Protein AF-A0A2T5UBY2-F1 (afdb_monomer_lite)

Structure (mmCIF, N/CA/C/O backbone):
data_AF-A0A2T5UBY2-F1
#
_entry.id   AF-A0A2T5UBY2-F1
#
loop_
_atom_site.group_PDB
_atom_site.id
_atom_site.type_symbol
_atom_site.label_atom_id
_atom_site.label_alt_id
_atom_site.label_comp_id
_atom_site.label_asym_id
_atom_site.label_entity_id
_atom_site.label_seq_id
_atom_site.pdbx_PDB_ins_code
_atom_site.Cartn_x
_atom_site.Cartn_y
_atom_site.Cartn_z
_atom_site.occupancy
_atom_site.B_iso_or_equiv
_atom_site.auth_seq_id
_atom_site.auth_comp_id
_atom_site.auth_asym_id
_atom_site.auth_atom_id
_atom_site.pdbx_PDB_model_num
ATOM 1 N N . MET A 1 1 ? 33.214 12.619 -9.387 1.00 49.16 1 MET A N 1
ATOM 2 C CA . MET A 1 1 ? 33.000 12.587 -7.925 1.00 49.16 1 MET A CA 1
ATOM 3 C C . MET A 1 1 ? 32.087 11.414 -7.634 1.00 49.16 1 MET A C 1
ATOM 5 O O . MET A 1 1 ? 30.975 11.416 -8.143 1.00 49.16 1 MET A O 1
ATOM 9 N N . THR A 1 2 ? 32.568 10.407 -6.908 1.00 64.50 2 THR A N 1
ATOM 10 C CA . THR A 1 2 ? 31.762 9.243 -6.508 1.00 64.50 2 THR A CA 1
ATOM 11 C C . THR A 1 2 ? 30.698 9.701 -5.516 1.00 64.50 2 THR A C 1
ATOM 13 O O . THR A 1 2 ? 31.026 10.371 -4.533 1.00 64.50 2 THR A O 1
ATOM 16 N N . LYS A 1 3 ? 29.425 9.408 -5.780 1.00 74.19 3 LYS A N 1
ATOM 17 C CA . LYS A 1 3 ? 28.337 9.768 -4.868 1.00 74.19 3 LYS A CA 1
ATOM 18 C C . LYS A 1 3 ? 28.381 8.846 -3.655 1.00 74.19 3 LYS A C 1
ATOM 20 O O . LYS A 1 3 ? 28.427 7.636 -3.804 1.00 74.19 3 LYS A O 1
ATOM 25 N N . GLN A 1 4 ? 28.361 9.392 -2.446 1.00 75.25 4 GLN A N 1
ATOM 26 C CA . GLN A 1 4 ? 28.324 8.568 -1.239 1.00 75.25 4 GLN A CA 1
ATOM 27 C C . GLN A 1 4 ? 26.901 8.503 -0.692 1.00 75.25 4 GLN A C 1
ATOM 29 O O . GLN A 1 4 ? 26.280 9.531 -0.426 1.00 75.25 4 GLN A O 1
ATOM 34 N N . TYR A 1 5 ? 26.398 7.283 -0.513 1.00 78.38 5 TYR A N 1
ATOM 35 C CA . TYR A 1 5 ? 25.124 7.009 0.146 1.00 78.38 5 TYR A CA 1
ATOM 36 C C . TYR A 1 5 ? 25.391 6.339 1.494 1.00 78.38 5 TYR A C 1
ATOM 38 O O . TYR A 1 5 ? 26.144 5.371 1.579 1.00 78.38 5 TYR A O 1
ATOM 46 N N . HIS A 1 6 ? 24.777 6.855 2.560 1.00 72.38 6 HIS A N 1
ATOM 47 C CA . HIS A 1 6 ? 24.928 6.296 3.909 1.00 72.38 6 HIS A CA 1
ATOM 48 C C . HIS A 1 6 ? 24.050 5.058 4.143 1.00 72.38 6 HIS A C 1
ATOM 50 O O . HIS A 1 6 ? 24.344 4.261 5.029 1.00 72.38 6 HIS A O 1
ATOM 56 N N . THR A 1 7 ? 22.993 4.883 3.347 1.00 80.19 7 THR A N 1
ATOM 57 C CA . THR A 1 7 ? 22.030 3.781 3.457 1.00 80.19 7 THR A CA 1
ATOM 58 C C . THR A 1 7 ? 21.552 3.336 2.075 1.00 80.19 7 THR A C 1
ATOM 60 O O . THR A 1 7 ? 21.561 4.130 1.129 1.00 80.19 7 THR A O 1
ATOM 63 N N . LEU A 1 8 ? 21.065 2.093 1.977 1.00 74.19 8 LEU A N 1
ATOM 64 C CA . LEU A 1 8 ? 20.436 1.562 0.761 1.00 74.19 8 LEU A CA 1
ATOM 65 C C . LEU A 1 8 ? 19.239 2.420 0.325 1.00 74.19 8 LEU A C 1
ATOM 67 O O . LEU A 1 8 ? 19.100 2.761 -0.845 1.00 74.19 8 LEU A O 1
ATOM 71 N N . GLU A 1 9 ? 18.425 2.858 1.285 1.00 75.94 9 GLU A N 1
ATOM 72 C CA . GLU A 1 9 ? 17.281 3.741 1.033 1.00 75.94 9 GLU A CA 1
ATOM 73 C C . GLU A 1 9 ? 17.700 5.111 0.477 1.00 75.94 9 GLU A C 1
ATOM 75 O O . GLU A 1 9 ? 16.998 5.704 -0.344 1.00 75.94 9 GLU A O 1
ATOM 80 N N . GLY A 1 10 ? 18.880 5.613 0.858 1.00 74.50 10 GLY A N 1
ATOM 81 C CA . GLY A 1 10 ? 19.459 6.818 0.264 1.00 74.50 10 GLY A CA 1
ATOM 82 C C . GLY A 1 10 ? 19.766 6.652 -1.228 1.00 74.50 10 GLY A C 1
ATOM 83 O O . GLY A 1 10 ? 19.465 7.550 -2.018 1.00 74.50 10 GLY A O 1
ATOM 84 N N . LEU A 1 11 ? 20.300 5.489 -1.614 1.00 85.81 11 LEU A N 1
ATOM 85 C CA . LEU A 1 11 ? 20.591 5.139 -3.006 1.00 85.81 11 LEU A CA 1
ATOM 86 C C . LEU A 1 11 ? 19.296 4.989 -3.819 1.00 85.81 11 LEU A C 1
ATOM 88 O O . LEU A 1 11 ? 19.163 5.612 -4.875 1.00 85.81 11 LEU A O 1
ATOM 92 N N . LYS A 1 12 ? 18.298 4.263 -3.295 1.00 82.00 12 LYS A N 1
ATOM 93 C CA . LYS A 1 12 ? 16.986 4.102 -3.953 1.00 82.00 12 LYS A CA 1
ATOM 94 C C . LYS A 1 12 ? 16.293 5.447 -4.194 1.00 82.00 12 LYS A C 1
ATOM 96 O O . LYS A 1 12 ? 15.821 5.722 -5.298 1.00 82.00 12 LYS A O 1
ATOM 101 N N . ARG A 1 13 ? 16.301 6.350 -3.204 1.00 74.81 13 ARG A N 1
ATOM 102 C CA . ARG A 1 13 ? 15.741 7.710 -3.354 1.00 74.81 13 ARG A CA 1
ATOM 103 C C . ARG A 1 13 ? 16.452 8.523 -4.437 1.00 74.81 13 ARG A C 1
ATOM 105 O O . ARG A 1 13 ? 15.803 9.286 -5.155 1.00 74.81 13 ARG A O 1
ATOM 112 N N . ALA A 1 14 ? 17.771 8.383 -4.572 1.00 76.50 14 ALA A N 1
ATOM 113 C CA . ALA A 1 14 ? 18.513 9.040 -5.646 1.00 76.50 14 ALA A CA 1
ATOM 114 C C . ALA A 1 14 ? 18.127 8.485 -7.025 1.00 76.50 14 ALA A C 1
ATOM 116 O O . ALA A 1 14 ? 17.942 9.264 -7.963 1.00 76.50 14 ALA A O 1
ATOM 117 N N . ALA A 1 15 ? 17.897 7.174 -7.124 1.00 81.25 15 ALA A N 1
ATOM 118 C CA . ALA A 1 15 ? 17.450 6.538 -8.358 1.00 81.25 15 ALA A CA 1
ATOM 119 C C . ALA A 1 15 ? 16.064 7.043 -8.780 1.00 81.25 15 ALA A C 1
ATOM 121 O O . ALA A 1 15 ? 15.868 7.395 -9.941 1.00 81.25 15 ALA A O 1
ATOM 122 N N . VAL A 1 16 ? 15.125 7.212 -7.842 1.00 75.00 16 VAL A N 1
ATOM 123 C CA . VAL A 1 16 ? 13.811 7.824 -8.128 1.00 75.00 16 VAL A CA 1
ATOM 124 C C . VAL A 1 16 ? 13.955 9.249 -8.681 1.00 75.00 16 VAL A C 1
ATOM 126 O O . VAL A 1 16 ? 13.279 9.611 -9.647 1.00 75.00 16 VAL A O 1
ATOM 129 N N . LYS A 1 17 ? 14.858 10.064 -8.117 1.00 80.62 17 LYS A N 1
ATOM 130 C CA . LYS A 1 17 ? 15.131 11.421 -8.630 1.00 80.62 17 LYS A CA 1
ATOM 131 C C . LYS A 1 17 ? 15.732 11.386 -10.037 1.00 80.62 17 LYS A C 1
ATOM 133 O O . LYS A 1 17 ? 15.307 12.157 -10.896 1.00 80.62 17 LYS A O 1
ATOM 138 N N . ARG A 1 18 ? 16.684 10.483 -10.289 1.00 82.50 18 ARG A N 1
ATOM 139 C CA . ARG A 1 18 ? 17.305 10.303 -11.611 1.00 82.50 18 ARG A CA 1
ATOM 140 C C . ARG A 1 18 ? 16.292 9.849 -12.655 1.00 82.50 18 ARG A C 1
ATOM 142 O O . ARG A 1 18 ? 16.292 10.406 -13.748 1.00 82.50 18 ARG A O 1
ATOM 149 N N . ARG A 1 19 ? 15.409 8.914 -12.295 1.00 86.69 19 ARG A N 1
ATOM 150 C CA . ARG A 1 19 ? 14.298 8.440 -13.131 1.00 86.69 19 ARG A CA 1
ATOM 151 C C . ARG A 1 19 ? 13.468 9.614 -13.646 1.00 86.69 19 ARG A C 1
ATOM 153 O O . ARG A 1 19 ? 13.345 9.804 -14.849 1.00 86.69 19 ARG A O 1
ATOM 160 N N . LYS A 1 20 ? 13.001 10.468 -12.726 1.00 74.12 20 LYS A N 1
ATOM 161 C CA . LYS A 1 20 ? 12.197 11.661 -13.044 1.00 74.12 20 LYS A CA 1
ATOM 162 C C . LYS A 1 20 ? 12.943 12.680 -13.911 1.00 74.12 20 LYS A C 1
ATOM 164 O O . LYS A 1 20 ? 12.321 13.339 -14.730 1.00 74.12 20 LYS A O 1
ATOM 169 N N . ALA A 1 21 ? 14.256 12.820 -13.728 1.00 76.12 21 ALA A N 1
ATOM 170 C CA . ALA A 1 21 ? 15.058 13.795 -14.465 1.00 76.12 21 ALA A CA 1
ATOM 171 C C . ALA A 1 21 ? 15.465 13.327 -15.873 1.00 76.12 21 ALA A C 1
ATOM 173 O O . ALA A 1 21 ? 15.634 14.159 -16.759 1.00 76.12 21 ALA A O 1
ATOM 174 N N . LYS A 1 22 ? 15.676 12.020 -16.069 1.00 78.56 22 LYS A N 1
ATOM 175 C CA . LYS A 1 22 ? 16.223 11.457 -17.316 1.00 78.56 22 LYS A CA 1
ATOM 176 C C . LYS A 1 22 ? 15.223 10.640 -18.133 1.00 78.56 22 LYS A C 1
ATOM 178 O O . LYS A 1 22 ? 15.562 10.270 -19.250 1.00 78.56 22 LYS A O 1
ATOM 183 N N . GLY A 1 23 ? 14.041 10.340 -17.592 1.00 80.94 23 GLY A N 1
ATOM 184 C CA . GLY A 1 23 ? 13.042 9.510 -18.270 1.00 80.94 23 GLY A CA 1
ATOM 185 C C . GLY A 1 23 ? 13.520 8.081 -18.544 1.00 80.94 23 GLY A C 1
ATOM 186 O O . GLY A 1 23 ? 13.116 7.487 -19.531 1.00 80.94 23 GLY A O 1
ATOM 187 N N . CYS A 1 24 ? 14.429 7.548 -17.721 1.00 75.81 24 CYS A N 1
ATOM 188 C CA . CYS A 1 24 ? 14.878 6.157 -17.816 1.00 75.81 24 CYS A CA 1
ATOM 189 C C . CYS A 1 24 ? 14.060 5.257 -16.881 1.00 75.81 24 CYS A C 1
ATOM 191 O O . CYS A 1 24 ? 13.369 5.764 -16.000 1.00 75.81 24 CYS A O 1
ATOM 193 N N . THR A 1 25 ? 14.177 3.934 -17.016 1.00 77.06 25 THR A N 1
ATOM 194 C CA . THR A 1 25 ? 13.507 2.980 -16.114 1.00 77.06 25 THR A CA 1
ATOM 195 C C . THR A 1 25 ? 14.054 3.075 -14.685 1.00 77.06 25 THR A C 1
ATOM 197 O O . THR A 1 25 ? 15.159 3.585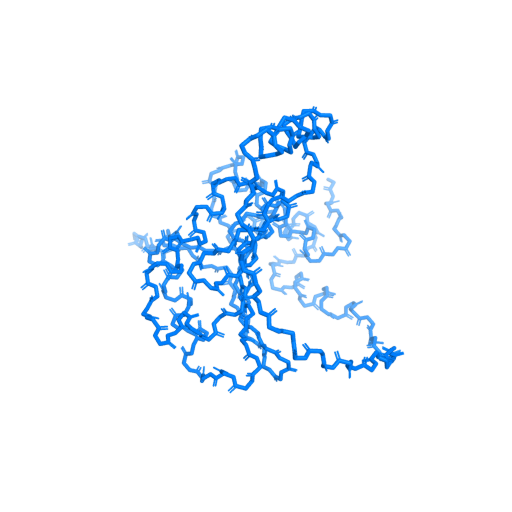 -14.450 1.00 77.06 25 THR A O 1
ATOM 200 N N . HIS A 1 26 ? 13.281 2.610 -13.696 1.00 75.50 26 HIS A N 1
ATOM 201 C CA . HIS A 1 26 ? 13.724 2.631 -12.298 1.00 75.50 26 HIS A CA 1
ATOM 202 C C . HIS A 1 26 ? 14.947 1.733 -12.078 1.00 75.50 26 HIS A C 1
ATOM 204 O O . HIS A 1 26 ? 15.910 2.176 -11.454 1.00 75.50 26 HIS A O 1
ATOM 210 N N . HIS A 1 27 ? 14.948 0.532 -12.663 1.00 77.75 27 HIS A N 1
ATOM 211 C CA . HIS A 1 27 ? 16.089 -0.380 -12.618 1.00 77.75 27 HIS A CA 1
ATOM 212 C C . HIS A 1 27 ? 17.348 0.251 -13.232 1.00 77.75 27 HIS A C 1
ATOM 214 O O . HIS A 1 27 ? 18.390 0.300 -12.582 1.00 77.75 27 HIS A O 1
ATOM 220 N N . ALA A 1 28 ? 17.241 0.862 -14.419 1.00 77.81 28 ALA A N 1
ATOM 221 C CA . ALA A 1 28 ? 18.365 1.581 -15.019 1.00 77.81 28 ALA A CA 1
ATOM 222 C C . ALA A 1 28 ? 18.847 2.739 -14.129 1.00 77.81 28 ALA A C 1
ATOM 224 O O . ALA A 1 28 ? 20.045 3.002 -14.030 1.00 77.81 28 ALA A O 1
ATOM 225 N N . ALA A 1 29 ? 17.934 3.431 -13.444 1.00 82.00 29 ALA A N 1
ATOM 226 C CA . ALA A 1 29 ? 18.306 4.477 -12.502 1.00 82.00 29 ALA A CA 1
ATOM 227 C C . ALA A 1 29 ? 19.023 3.925 -11.255 1.00 82.00 29 ALA A C 1
ATOM 229 O O . ALA A 1 29 ? 19.966 4.566 -10.792 1.00 82.00 29 ALA A O 1
ATOM 230 N N . LEU A 1 30 ? 18.615 2.762 -10.733 1.00 83.31 30 LEU A N 1
ATOM 231 C CA . LEU A 1 30 ? 19.275 2.073 -9.616 1.00 83.31 30 LEU A CA 1
ATOM 232 C C . LEU A 1 30 ? 20.684 1.625 -9.999 1.00 83.31 30 LEU A C 1
ATOM 234 O O . LEU A 1 30 ? 21.628 1.942 -9.280 1.00 83.31 30 LEU A O 1
ATOM 238 N N . GLU A 1 31 ? 20.834 0.983 -11.157 1.00 87.62 31 GLU A N 1
ATOM 239 C CA . GLU A 1 31 ? 22.128 0.574 -11.714 1.00 87.62 31 GLU A CA 1
ATOM 240 C C . GLU A 1 31 ? 23.072 1.768 -11.881 1.00 87.62 31 GLU A C 1
ATOM 242 O O . GLU A 1 31 ? 24.231 1.744 -11.466 1.00 87.62 31 GLU A O 1
ATOM 247 N N . LEU A 1 32 ? 22.561 2.869 -12.433 1.00 85.88 32 LEU A N 1
ATOM 248 C CA . LEU A 1 32 ? 23.347 4.082 -12.620 1.00 85.88 32 LEU A CA 1
ATOM 249 C C . LEU A 1 32 ? 23.737 4.749 -11.294 1.00 85.88 32 LEU A C 1
ATOM 251 O O . LEU A 1 32 ? 24.840 5.278 -11.192 1.00 85.88 32 LEU A O 1
ATOM 255 N N . GLU A 1 33 ? 22.861 4.763 -10.286 1.00 86.25 33 GLU A N 1
ATOM 256 C CA . GLU A 1 33 ? 23.212 5.310 -8.967 1.00 86.25 33 GLU A CA 1
ATOM 257 C C . GLU A 1 33 ? 24.149 4.389 -8.177 1.00 86.25 33 GLU A C 1
ATOM 259 O O . GLU A 1 33 ? 25.007 4.895 -7.454 1.00 86.25 33 GLU A O 1
ATOM 264 N N . ALA A 1 34 ? 24.037 3.069 -8.335 1.00 84.62 34 ALA A N 1
ATOM 265 C CA . ALA A 1 34 ? 24.960 2.101 -7.750 1.00 84.62 34 ALA A CA 1
ATOM 266 C C . ALA A 1 34 ? 26.369 2.251 -8.338 1.00 84.62 34 ALA A C 1
ATOM 268 O O . ALA A 1 34 ? 27.335 2.387 -7.583 1.00 84.62 34 ALA A O 1
ATOM 269 N N . ARG A 1 35 ? 26.478 2.369 -9.666 1.00 86.56 35 ARG A N 1
ATOM 270 C CA . ARG A 1 35 ? 27.749 2.650 -10.356 1.00 86.56 35 ARG A CA 1
ATOM 271 C C . ARG A 1 35 ? 28.337 3.999 -9.970 1.00 86.56 35 ARG A C 1
ATOM 273 O O . ARG A 1 35 ? 29.526 4.090 -9.670 1.00 86.56 35 ARG A O 1
ATOM 280 N N . ASP A 1 36 ? 27.508 5.039 -9.894 1.00 85.38 36 ASP A N 1
ATOM 281 C CA . ASP A 1 36 ? 27.956 6.362 -9.444 1.00 85.38 36 ASP A CA 1
ATOM 282 C C . ASP A 1 36 ? 28.407 6.361 -7.975 1.00 85.38 36 ASP A C 1
ATOM 284 O O . ASP A 1 36 ? 29.199 7.222 -7.579 1.00 85.38 36 ASP A O 1
ATOM 288 N N . ALA A 1 37 ? 27.932 5.399 -7.177 1.00 81.19 37 ALA A N 1
ATOM 289 C CA . ALA A 1 37 ? 28.364 5.161 -5.805 1.00 81.19 37 ALA A CA 1
ATOM 290 C C . ALA A 1 37 ? 29.568 4.221 -5.662 1.00 81.19 37 ALA A C 1
ATOM 292 O O . ALA A 1 37 ? 30.047 4.009 -4.547 1.00 81.19 37 ALA A O 1
ATOM 293 N N . GLY A 1 38 ? 30.102 3.727 -6.780 1.00 84.06 38 GLY A N 1
ATOM 294 C CA . GLY A 1 38 ? 31.289 2.878 -6.818 1.00 84.06 38 GLY A CA 1
ATOM 295 C C . GLY A 1 38 ? 31.014 1.387 -6.621 1.00 84.06 38 GLY A C 1
ATOM 296 O O . GLY A 1 38 ? 31.962 0.645 -6.379 1.00 84.06 38 GLY A O 1
ATOM 297 N N . PHE A 1 39 ? 29.757 0.951 -6.718 1.00 85.56 39 PHE A N 1
ATOM 298 C CA . PHE A 1 39 ? 29.394 -0.467 -6.772 1.00 85.56 39 PHE A CA 1
ATOM 299 C C . PHE A 1 39 ? 29.385 -0.9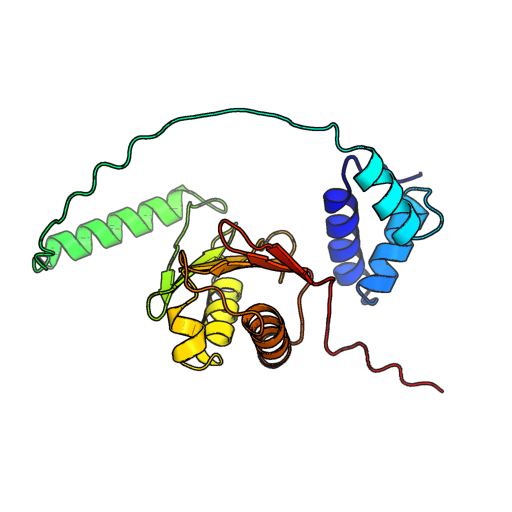65 -8.220 1.00 85.56 39 PHE A C 1
ATOM 301 O O . PHE A 1 39 ? 29.239 -0.173 -9.155 1.00 85.56 39 PHE A O 1
ATOM 308 N N . ASN A 1 40 ? 29.533 -2.276 -8.413 1.00 76.94 40 ASN A N 1
ATOM 309 C CA . ASN A 1 40 ? 29.513 -2.861 -9.758 1.00 76.94 40 ASN A CA 1
ATOM 310 C C . ASN A 1 40 ? 28.106 -2.809 -10.383 1.00 76.94 40 ASN A C 1
ATOM 312 O O . ASN A 1 40 ? 27.947 -2.445 -11.551 1.00 76.94 40 ASN A O 1
ATOM 316 N N . ASP A 1 41 ? 27.099 -3.122 -9.570 1.00 82.62 41 ASP A N 1
ATOM 317 C CA . ASP A 1 41 ? 25.678 -3.120 -9.903 1.00 82.62 41 ASP A CA 1
ATOM 318 C C . ASP A 1 41 ? 24.837 -2.848 -8.639 1.00 82.62 41 ASP A C 1
ATOM 320 O O . ASP A 1 41 ? 25.365 -2.682 -7.526 1.00 82.62 41 ASP A O 1
ATOM 324 N N . TYR A 1 42 ? 23.515 -2.752 -8.795 1.00 82.31 42 TYR A N 1
ATOM 325 C CA . TYR A 1 42 ? 22.623 -2.518 -7.657 1.00 82.31 42 TYR A CA 1
ATOM 326 C C . TYR A 1 42 ? 22.590 -3.700 -6.671 1.00 82.31 42 TYR A C 1
ATOM 328 O O . TYR A 1 42 ? 22.433 -3.495 -5.463 1.00 82.31 42 TYR A O 1
ATOM 336 N N . HIS A 1 43 ? 22.776 -4.928 -7.155 1.00 80.56 43 HIS A N 1
ATOM 337 C CA . HIS A 1 43 ? 22.785 -6.125 -6.318 1.00 80.56 43 HIS A CA 1
ATOM 338 C C . HIS A 1 43 ? 23.987 -6.124 -5.351 1.00 80.56 43 HIS A C 1
ATOM 340 O O . HIS A 1 43 ? 23.821 -6.362 -4.153 1.00 80.56 43 HIS A O 1
ATOM 346 N N . ASP A 1 44 ? 25.176 -5.756 -5.826 1.00 77.19 44 ASP A N 1
ATOM 347 C CA . ASP A 1 44 ? 26.393 -5.556 -5.031 1.00 77.19 44 ASP A CA 1
ATOM 348 C C . ASP A 1 44 ? 26.191 -4.463 -3.967 1.00 77.19 44 ASP A C 1
ATOM 350 O O . ASP A 1 44 ? 26.503 -4.657 -2.786 1.00 77.19 44 ASP A O 1
ATOM 354 N N . ALA A 1 45 ? 25.553 -3.348 -4.345 1.00 81.44 45 ALA A N 1
ATOM 355 C CA . ALA A 1 45 ? 25.190 -2.290 -3.405 1.00 81.44 45 ALA A CA 1
ATOM 356 C C . ALA A 1 45 ? 24.246 -2.799 -2.299 1.00 81.44 45 ALA A C 1
ATOM 358 O O . ALA A 1 45 ? 24.487 -2.548 -1.113 1.00 81.44 45 ALA A O 1
ATOM 359 N N . ARG A 1 46 ? 23.199 -3.553 -2.659 1.00 84.56 46 ARG A N 1
ATOM 360 C CA . ARG A 1 46 ? 22.246 -4.153 -1.709 1.00 84.56 46 ARG A CA 1
ATOM 361 C C . ARG A 1 46 ? 22.956 -5.062 -0.703 1.00 84.56 46 ARG A C 1
ATOM 363 O O . ARG A 1 46 ? 22.836 -4.833 0.502 1.00 84.56 46 ARG A O 1
ATOM 370 N N . HIS A 1 47 ? 23.778 -5.999 -1.179 1.00 79.00 47 HIS A N 1
ATOM 371 C CA . HIS A 1 47 ? 24.563 -6.897 -0.318 1.00 79.00 47 HIS A CA 1
ATOM 372 C C . HIS A 1 47 ? 25.545 -6.152 0.592 1.00 79.00 47 HIS A C 1
ATOM 374 O O . HIS A 1 47 ? 25.815 -6.593 1.713 1.00 79.00 47 HIS A O 1
ATOM 380 N N . ALA A 1 48 ? 26.121 -5.040 0.135 1.00 78.25 48 ALA A N 1
ATOM 381 C CA . ALA A 1 48 ? 27.035 -4.231 0.939 1.00 78.25 48 ALA A CA 1
ATOM 382 C C . ALA A 1 48 ? 26.320 -3.480 2.078 1.00 78.25 48 ALA A C 1
ATOM 384 O O . ALA A 1 48 ? 26.870 -3.359 3.177 1.00 78.25 48 ALA A O 1
ATOM 385 N N . PHE A 1 49 ? 25.099 -2.990 1.844 1.00 80.38 49 PHE A N 1
ATOM 386 C CA . PHE A 1 49 ? 24.306 -2.305 2.869 1.00 80.38 49 PHE A CA 1
ATOM 387 C C . PHE A 1 49 ? 23.619 -3.269 3.842 1.00 80.38 49 PHE A C 1
ATOM 389 O O . PHE A 1 49 ? 23.528 -2.953 5.029 1.00 80.38 49 PHE A O 1
ATOM 396 N N . GLU A 1 50 ? 23.189 -4.446 3.385 1.00 74.12 50 GLU A N 1
ATOM 397 C CA . GLU A 1 50 ? 22.618 -5.486 4.253 1.00 74.12 50 GLU A CA 1
ATOM 398 C C . GLU A 1 50 ? 23.663 -6.030 5.240 1.00 74.12 50 GLU A C 1
ATOM 400 O O . GLU A 1 50 ? 23.377 -6.137 6.431 1.00 74.12 50 GLU A O 1
ATOM 405 N N . ARG A 1 51 ? 24.915 -6.227 4.797 1.00 69.81 51 ARG A N 1
ATOM 406 C CA . ARG A 1 51 ? 26.048 -6.610 5.668 1.00 69.81 51 ARG A CA 1
ATOM 407 C C . ARG A 1 51 ? 26.455 -5.541 6.692 1.00 69.81 51 ARG A C 1
ATOM 409 O O . ARG A 1 51 ? 27.203 -5.843 7.615 1.00 69.81 51 ARG A O 1
ATOM 416 N N . ARG A 1 52 ? 26.005 -4.290 6.530 1.00 63.06 52 ARG A N 1
ATOM 417 C CA . ARG A 1 52 ? 26.308 -3.164 7.434 1.00 63.06 52 ARG A CA 1
ATOM 418 C C . ARG A 1 52 ? 25.276 -2.955 8.542 1.00 63.06 52 ARG A C 1
ATOM 420 O O . ARG A 1 52 ? 25.504 -2.081 9.377 1.00 63.06 52 ARG A O 1
ATOM 427 N N . LYS A 1 53 ? 24.168 -3.703 8.578 1.00 49.28 53 LYS A N 1
ATOM 428 C CA . LYS A 1 53 ? 23.252 -3.670 9.728 1.00 49.28 53 LYS A CA 1
ATOM 429 C C . LYS A 1 53 ? 23.934 -4.355 10.924 1.00 49.28 53 LYS A C 1
ATOM 431 O O . LYS A 1 53 ? 24.222 -5.543 10.820 1.00 49.28 53 LYS A O 1
ATOM 436 N N . PRO A 1 54 ? 24.214 -3.662 12.043 1.00 43.28 54 PRO A N 1
ATOM 437 C CA . PRO A 1 54 ? 24.563 -4.356 13.274 1.00 43.28 54 PRO A CA 1
ATOM 438 C C . PRO A 1 54 ? 23.312 -5.051 13.825 1.00 43.28 54 PRO A C 1
ATOM 440 O O . PRO A 1 54 ? 22.220 -4.477 13.782 1.00 43.28 54 PRO A O 1
ATOM 443 N N . ASP A 1 55 ? 23.483 -6.267 14.346 1.00 44.25 55 ASP A N 1
ATOM 444 C CA . ASP A 1 55 ? 22.463 -7.001 15.099 1.00 44.25 55 ASP A CA 1
ATOM 445 C C . ASP A 1 55 ? 21.901 -6.110 16.215 1.00 44.25 55 ASP A C 1
ATOM 447 O O . ASP A 1 55 ? 22.558 -5.858 17.227 1.00 44.25 55 ASP A O 1
ATOM 451 N N . SER A 1 56 ? 20.680 -5.603 16.039 1.00 38.88 56 SER A N 1
ATOM 452 C CA . SER A 1 56 ? 19.964 -4.897 17.098 1.00 38.88 56 SER A CA 1
ATOM 453 C C . SER A 1 56 ? 19.065 -5.895 17.816 1.00 38.88 56 SER A C 1
ATOM 455 O O . SER A 1 56 ? 17.903 -6.097 17.471 1.00 38.88 56 SER A O 1
ATOM 457 N N . ALA A 1 57 ? 19.655 -6.560 18.806 1.00 36.03 57 ALA A N 1
ATOM 458 C CA . ALA A 1 57 ? 18.930 -7.278 19.836 1.00 36.03 57 ALA A CA 1
ATOM 459 C C . ALA A 1 57 ? 18.306 -6.293 20.845 1.00 36.03 57 ALA A C 1
ATOM 461 O O . ALA A 1 57 ? 18.958 -5.346 21.275 1.00 36.03 57 ALA A O 1
ATOM 462 N N . MET A 1 58 ? 17.082 -6.619 21.277 1.00 35.97 58 MET A N 1
ATOM 463 C CA . MET A 1 58 ? 16.479 -6.308 22.584 1.00 35.97 58 MET A CA 1
ATOM 464 C C . MET A 1 58 ? 16.317 -4.831 22.993 1.00 35.97 58 MET A C 1
ATOM 466 O O . MET A 1 58 ? 17.221 -4.196 23.526 1.00 35.97 58 MET A O 1
ATOM 470 N N . SER A 1 59 ? 15.069 -4.360 22.949 1.00 32.62 59 SER A N 1
ATOM 471 C CA . SER A 1 59 ? 14.550 -3.359 23.887 1.00 32.62 59 SER A CA 1
ATOM 472 C C . SER A 1 59 ? 13.087 -3.681 24.175 1.00 32.62 59 SER A C 1
ATOM 474 O O . SER A 1 59 ? 12.205 -3.457 23.349 1.00 32.62 59 SER A O 1
ATOM 476 N N . GLY A 1 60 ? 12.853 -4.293 25.336 1.00 38.62 60 GLY A N 1
ATOM 477 C CA . GLY A 1 60 ? 11.523 -4.528 25.868 1.00 38.62 60 GLY A CA 1
ATOM 478 C C . GLY A 1 60 ? 10.925 -3.235 26.409 1.00 38.62 60 GLY A C 1
ATOM 479 O O . GLY A 1 60 ? 11.537 -2.559 27.233 1.00 38.62 60 GLY A O 1
ATOM 480 N N . LEU A 1 61 ? 9.693 -2.946 26.003 1.00 30.16 61 LEU A N 1
ATOM 481 C CA . LEU A 1 61 ? 8.781 -2.087 26.744 1.00 30.16 61 LEU A CA 1
ATOM 482 C C . LEU A 1 61 ? 7.450 -2.823 26.869 1.00 30.16 61 LEU A C 1
ATOM 484 O O . LEU A 1 61 ? 6.656 -2.920 25.939 1.00 30.16 61 LEU A O 1
ATOM 488 N N . THR A 1 62 ? 7.245 -3.385 28.056 1.00 35.91 62 THR A N 1
ATOM 489 C CA . THR A 1 62 ? 5.968 -3.905 28.529 1.00 35.91 62 THR A CA 1
ATOM 490 C C . THR A 1 62 ? 4.988 -2.740 28.645 1.00 35.91 62 THR A C 1
ATOM 492 O O . THR A 1 62 ? 5.002 -2.012 29.636 1.00 35.91 62 THR A O 1
ATOM 495 N N . THR A 1 63 ? 4.117 -2.556 27.656 1.00 31.81 63 THR A N 1
ATOM 496 C CA . THR A 1 63 ? 2.925 -1.714 27.806 1.00 31.81 63 THR A CA 1
ATOM 497 C C . THR A 1 63 ? 1.733 -2.634 28.030 1.00 31.81 63 THR A C 1
ATOM 499 O O . THR A 1 63 ? 1.250 -3.297 27.115 1.00 31.81 63 THR A O 1
ATOM 502 N N . GLY A 1 64 ? 1.293 -2.725 29.286 1.00 29.06 64 GLY A N 1
ATOM 503 C CA . GLY A 1 64 ? 0.092 -3.466 29.656 1.00 29.06 64 GLY A CA 1
ATOM 504 C C . GLY A 1 64 ? -1.128 -2.925 28.910 1.00 29.06 64 GLY A C 1
ATOM 505 O O . GLY A 1 64 ? -1.446 -1.741 29.003 1.00 29.06 64 GLY A O 1
ATOM 506 N N . ARG A 1 65 ? -1.816 -3.803 28.172 1.00 31.83 65 ARG A N 1
ATOM 507 C CA . ARG A 1 65 ? -3.128 -3.527 27.579 1.00 31.83 65 ARG A CA 1
ATOM 508 C C . ARG A 1 65 ? -4.169 -3.427 28.690 1.00 31.83 65 ARG A C 1
ATOM 510 O O . ARG A 1 65 ? -4.488 -4.424 29.332 1.00 31.83 65 ARG A O 1
ATOM 517 N N . ILE A 1 66 ? -4.741 -2.243 28.870 1.00 32.12 66 ILE A N 1
ATOM 518 C CA . ILE A 1 66 ? -6.046 -2.085 29.509 1.00 32.12 66 ILE A CA 1
ATOM 519 C C . ILE A 1 66 ? -7.076 -2.122 28.377 1.00 32.12 66 ILE A C 1
ATOM 521 O O . ILE A 1 66 ? -7.165 -1.191 27.583 1.00 32.12 66 ILE A O 1
ATOM 525 N N . PHE A 1 67 ? -7.850 -3.202 28.288 1.00 31.28 67 PHE A N 1
ATOM 526 C CA . PHE A 1 67 ? -9.035 -3.247 27.435 1.00 31.28 67 PHE A CA 1
ATOM 527 C C . PHE A 1 67 ? -10.157 -2.476 2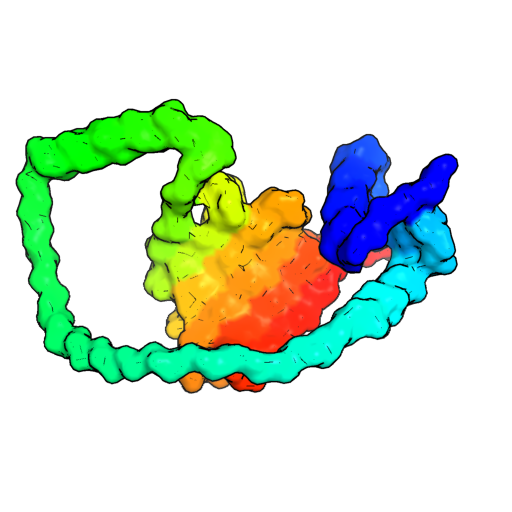8.143 1.00 31.28 67 PHE A C 1
ATOM 529 O O . PHE A 1 67 ? -10.687 -2.946 29.148 1.00 31.28 67 PHE A O 1
ATOM 536 N N . HIS A 1 68 ? -10.507 -1.281 27.663 1.00 35.94 68 HIS A N 1
ATOM 537 C CA . HIS A 1 68 ? -11.785 -0.653 28.003 1.00 35.94 68 HIS A CA 1
ATOM 538 C C . HIS A 1 68 ? -12.802 -1.013 26.925 1.00 35.94 68 HIS A C 1
ATOM 540 O O . HIS A 1 68 ? -12.719 -0.563 25.785 1.00 35.94 68 HIS A O 1
ATOM 546 N N . GLN A 1 69 ? -13.767 -1.841 27.305 1.00 40.88 69 GLN A N 1
ATOM 547 C CA . GLN A 1 69 ? -14.959 -2.125 26.521 1.00 40.88 69 GLN A CA 1
ATOM 548 C C . GLN A 1 69 ? -15.922 -0.944 26.726 1.00 40.88 69 GLN A C 1
ATOM 550 O O . GLN A 1 69 ? -16.728 -0.937 27.652 1.00 40.88 69 GLN A O 1
ATOM 555 N N . GLY A 1 70 ? -15.742 0.120 25.941 1.00 36.53 70 GLY A N 1
ATOM 556 C CA . GLY A 1 70 ? -16.577 1.320 25.988 1.00 36.53 70 GLY A CA 1
ATOM 557 C C . GLY A 1 70 ? -17.692 1.259 24.947 1.00 36.53 70 GLY A C 1
ATOM 558 O O . GLY A 1 70 ? -17.416 1.081 23.763 1.00 36.53 70 GLY A O 1
ATOM 559 N N . ASN A 1 71 ? -18.944 1.420 25.381 1.00 40.75 71 ASN A N 1
ATOM 560 C CA . ASN A 1 71 ? -20.073 1.697 24.492 1.00 40.75 71 ASN A CA 1
ATOM 561 C C . ASN A 1 71 ? -19.784 2.967 23.672 1.00 40.75 71 ASN A C 1
ATOM 563 O O . ASN A 1 71 ? -19.499 4.019 24.241 1.00 40.75 71 ASN A O 1
ATOM 567 N N . LEU A 1 72 ? -19.874 2.873 22.345 1.00 35.62 72 LEU A N 1
ATOM 568 C CA . LEU A 1 72 ? -19.786 4.016 21.435 1.00 35.62 72 LEU A CA 1
ATOM 569 C C . LEU A 1 72 ? -21.138 4.739 21.405 1.00 35.62 72 LEU A C 1
ATOM 571 O O . LEU A 1 72 ? -22.068 4.308 20.727 1.00 35.62 72 LEU A O 1
ATOM 575 N N . GLU A 1 73 ? -21.247 5.840 22.143 1.00 35.16 73 GLU A N 1
ATOM 576 C CA . GLU A 1 73 ? -22.342 6.797 21.979 1.00 35.16 73 GLU A CA 1
ATOM 577 C C . GLU A 1 73 ? -21.980 7.804 20.880 1.00 35.16 73 GLU A C 1
ATOM 579 O O . GLU A 1 73 ? -21.004 8.548 20.988 1.00 35.16 73 GLU A O 1
ATOM 584 N N . ILE A 1 74 ? -22.772 7.835 19.805 1.00 44.00 74 ILE A N 1
ATOM 585 C CA . ILE A 1 74 ? -22.664 8.858 18.760 1.00 44.00 74 ILE A CA 1
ATOM 586 C C . ILE A 1 74 ? -23.432 10.087 19.248 1.00 44.00 74 ILE A C 1
ATOM 588 O O . ILE A 1 74 ? -24.658 10.139 19.172 1.00 44.00 74 ILE A O 1
ATOM 592 N N . LEU A 1 75 ? -22.708 11.071 19.775 1.00 47.28 75 LEU A N 1
ATOM 593 C CA . LEU A 1 75 ? -23.279 12.356 20.170 1.00 47.28 75 LEU A CA 1
ATOM 594 C C . LEU A 1 75 ? -23.389 13.267 18.940 1.00 47.28 75 LEU A C 1
ATOM 596 O O . LEU A 1 75 ? -22.389 13.546 18.276 1.00 47.28 75 LEU A O 1
ATOM 600 N N . GLU A 1 76 ? -24.596 13.751 18.638 1.00 49.88 76 GLU A N 1
ATOM 601 C CA . GLU A 1 76 ? -24.786 14.744 17.578 1.00 49.88 76 GLU A CA 1
ATOM 602 C C . GLU A 1 76 ? -24.068 16.052 17.936 1.00 49.88 76 GLU A C 1
ATOM 604 O O . GLU A 1 76 ? -24.338 16.697 18.952 1.00 49.88 76 GLU A O 1
ATOM 609 N N . MET A 1 77 ? -23.136 16.456 17.074 1.00 71.50 77 MET A N 1
ATOM 610 C CA . MET A 1 77 ? -22.363 17.675 17.263 1.00 71.50 77 MET A CA 1
ATOM 611 C C . MET A 1 77 ? -23.176 18.901 16.840 1.00 71.50 77 MET A C 1
ATOM 613 O O . MET A 1 77 ? -23.636 19.004 15.702 1.00 71.50 77 MET A O 1
ATOM 617 N N . ALA A 1 78 ? -23.298 19.877 17.742 1.00 77.44 78 ALA A N 1
ATOM 618 C CA . ALA A 1 78 ? -23.987 21.128 17.449 1.00 77.44 78 ALA A CA 1
ATOM 619 C C . ALA A 1 78 ? -23.345 21.846 16.236 1.00 77.44 78 ALA A C 1
ATOM 621 O O . ALA A 1 78 ? -22.118 21.988 16.197 1.00 77.44 78 ALA A O 1
ATOM 622 N N . PRO A 1 79 ? -24.129 22.397 15.287 1.00 69.06 79 PRO A N 1
ATOM 623 C CA . PRO A 1 79 ? -23.601 22.986 14.048 1.00 69.06 79 PRO A CA 1
ATOM 624 C C . PRO A 1 79 ? -22.562 24.093 14.260 1.00 69.06 79 PRO A C 1
ATOM 626 O O . PRO A 1 79 ? -21.622 24.234 13.483 1.00 69.06 79 PRO A O 1
ATOM 629 N N . LYS A 1 80 ? -22.699 24.868 15.343 1.00 63.94 80 LYS A N 1
ATOM 630 C CA . LYS A 1 80 ? -21.730 25.909 15.715 1.00 63.94 80 LYS A CA 1
ATOM 631 C C . LYS A 1 80 ? -20.389 25.329 16.164 1.00 63.94 80 LYS A C 1
ATOM 633 O O . LYS A 1 80 ? -19.357 25.896 15.827 1.00 63.94 80 LYS A O 1
ATOM 638 N N . LEU A 1 81 ? -20.400 24.206 16.884 1.00 60.53 81 LEU A N 1
ATOM 639 C CA . LEU A 1 81 ? -19.184 23.512 17.304 1.00 60.53 81 LEU A CA 1
ATOM 640 C C . LEU A 1 81 ? -18.501 22.855 16.101 1.00 60.53 81 LEU A C 1
ATOM 642 O O . LEU A 1 81 ? -17.297 23.004 15.933 1.00 60.53 81 LEU A O 1
ATOM 646 N N . ALA A 1 82 ? -19.278 22.237 15.208 1.00 64.50 82 ALA A N 1
ATOM 647 C CA . ALA A 1 82 ? -18.769 21.694 13.949 1.00 64.50 82 ALA A CA 1
ATOM 648 C C . ALA A 1 82 ? -18.099 22.779 13.086 1.00 64.50 82 ALA A C 1
ATOM 650 O O . ALA A 1 82 ? -17.004 22.580 12.563 1.00 64.50 82 ALA A O 1
ATOM 651 N N . ALA A 1 83 ? -18.735 23.950 12.973 1.00 65.12 83 ALA A N 1
ATOM 652 C CA . ALA A 1 83 ? -18.190 25.083 12.233 1.00 65.12 83 ALA A CA 1
ATOM 653 C C . ALA A 1 83 ? -16.925 25.661 12.889 1.00 65.12 83 ALA A C 1
ATOM 655 O O . ALA A 1 83 ? -15.970 25.970 12.182 1.00 65.12 83 ALA A O 1
ATOM 656 N N . ALA A 1 84 ? -16.895 25.769 14.220 1.00 66.38 84 ALA A N 1
ATOM 657 C CA . ALA A 1 84 ? -15.735 26.263 14.959 1.00 66.38 84 ALA A CA 1
ATOM 658 C C . ALA A 1 84 ? -14.536 25.307 14.862 1.00 66.38 84 ALA A C 1
ATOM 660 O O . ALA A 1 84 ? -13.423 25.754 14.607 1.00 66.38 84 ALA A O 1
ATOM 661 N N . LEU A 1 85 ? -14.765 23.996 14.986 1.00 64.62 85 LEU A N 1
ATOM 662 C CA . LEU A 1 85 ? -13.720 22.981 14.829 1.00 64.62 85 LEU A CA 1
ATOM 663 C C . LEU A 1 85 ? -13.190 22.931 13.397 1.00 64.62 85 LEU A C 1
ATOM 665 O O . LEU A 1 85 ? -11.983 22.848 13.194 1.00 64.62 85 LEU A O 1
ATOM 669 N N . LYS A 1 86 ? -14.076 23.042 12.399 1.00 67.62 86 LYS A N 1
ATOM 670 C CA . LYS A 1 86 ? -13.664 23.155 10.997 1.00 67.62 86 LYS A CA 1
ATOM 671 C C . LYS A 1 86 ? -12.803 24.398 10.776 1.00 67.62 86 LYS A C 1
ATOM 673 O O . LYS A 1 86 ? -11.757 24.296 10.153 1.00 67.62 86 LYS A O 1
ATOM 678 N N . HIS A 1 87 ? -13.223 25.544 11.306 1.00 67.50 87 HIS A N 1
ATOM 679 C CA . HIS A 1 87 ? -12.477 26.790 11.170 1.00 67.50 87 HIS A CA 1
ATOM 680 C C . HIS A 1 87 ? -11.103 26.718 11.846 1.00 67.50 87 HIS A C 1
ATOM 682 O O . HIS A 1 87 ? -10.118 27.108 11.231 1.00 67.50 87 HIS A O 1
ATOM 688 N N . GLN A 1 88 ? -11.026 26.168 13.062 1.00 58.47 88 GLN A N 1
ATOM 689 C CA . GLN A 1 88 ? -9.759 25.973 13.765 1.00 58.47 88 GLN A CA 1
ATOM 690 C C . GLN A 1 88 ? -8.833 25.036 12.987 1.00 58.47 88 GLN A C 1
ATOM 692 O O . GLN A 1 88 ? -7.688 25.383 12.743 1.00 58.47 88 GLN A O 1
ATOM 697 N N . ARG A 1 89 ? -9.354 23.911 12.488 1.00 60.50 89 ARG A N 1
ATOM 698 C CA . ARG A 1 89 ? -8.601 22.987 11.634 1.00 60.50 89 ARG A CA 1
ATOM 699 C C . ARG A 1 89 ? -8.081 23.669 10.369 1.00 60.50 89 ARG A C 1
ATOM 701 O O . ARG A 1 89 ? -6.948 23.440 9.974 1.00 60.50 89 ARG A O 1
ATOM 708 N N . ASP A 1 90 ? -8.902 24.485 9.716 1.00 66.69 90 ASP A N 1
ATOM 709 C CA . ASP A 1 90 ? -8.503 25.184 8.494 1.00 66.69 90 ASP A CA 1
ATOM 710 C C . ASP A 1 90 ? -7.411 26.246 8.787 1.00 66.69 90 ASP A C 1
ATOM 712 O O . ASP A 1 90 ? -6.533 26.463 7.951 1.00 66.69 90 ASP A O 1
ATOM 716 N N . LEU A 1 91 ? -7.412 26.853 9.984 1.00 69.38 91 LEU A N 1
ATOM 717 C CA . LEU A 1 91 ? -6.325 27.715 10.471 1.00 69.38 91 LEU A CA 1
ATOM 718 C C . LEU A 1 91 ? -5.060 26.912 10.793 1.00 69.38 91 LEU A C 1
ATOM 720 O O . LEU A 1 91 ? -3.979 27.315 10.380 1.00 69.38 91 LEU A O 1
ATOM 724 N N . ASP A 1 92 ? -5.196 25.760 11.448 1.00 50.59 92 ASP A N 1
ATOM 725 C CA . ASP A 1 92 ? -4.074 24.877 11.780 1.00 50.59 92 ASP A CA 1
ATOM 726 C C . ASP A 1 92 ? -3.407 24.323 10.501 1.00 50.59 92 ASP A C 1
ATOM 728 O O . ASP A 1 92 ? -2.183 24.237 10.419 1.00 50.59 92 ASP A O 1
ATOM 732 N N . ILE A 1 93 ? -4.194 24.028 9.454 1.00 53.19 93 ILE A N 1
ATOM 733 C CA . ILE A 1 93 ? -3.710 23.652 8.110 1.00 53.19 93 ILE A CA 1
ATOM 734 C C . ILE A 1 93 ? -2.933 24.801 7.458 1.00 53.19 93 ILE A C 1
ATOM 736 O O . ILE A 1 93 ? -1.906 24.575 6.817 1.00 53.19 93 ILE A O 1
ATOM 740 N N . ALA A 1 94 ? -3.435 26.029 7.587 1.00 61.47 94 ALA A N 1
ATOM 741 C CA . ALA A 1 94 ? -2.789 27.203 7.014 1.00 61.47 94 ALA A CA 1
ATOM 742 C C . ALA A 1 94 ? -1.487 27.568 7.751 1.00 61.47 94 ALA A C 1
ATOM 744 O O . ALA A 1 94 ? -0.531 27.996 7.103 1.00 61.47 94 ALA A O 1
ATOM 745 N N . ASP A 1 95 ? -1.441 27.371 9.073 1.00 48.56 95 ASP A N 1
ATOM 746 C CA . ASP A 1 95 ? -0.298 27.699 9.936 1.00 48.56 95 ASP A CA 1
ATOM 747 C C . ASP A 1 95 ? 0.822 26.643 9.866 1.00 48.56 95 ASP A C 1
ATOM 749 O O . ASP A 1 95 ? 2.006 26.979 9.850 1.00 48.56 95 ASP A O 1
ATOM 753 N N . ALA A 1 96 ? 0.476 25.358 9.725 1.00 47.12 96 ALA A N 1
ATOM 754 C CA . ALA A 1 96 ? 1.453 24.264 9.713 1.00 47.12 96 ALA A CA 1
ATOM 755 C C . ALA A 1 96 ? 2.305 24.152 8.424 1.00 47.12 96 ALA A C 1
ATOM 757 O O . ALA A 1 96 ? 3.308 23.428 8.400 1.00 47.12 96 ALA A O 1
ATOM 758 N N . GLY A 1 97 ? 1.952 24.850 7.339 1.00 55.84 97 GLY A N 1
ATOM 759 C CA . GLY A 1 97 ? 2.687 24.798 6.067 1.00 55.84 97 GLY A CA 1
ATOM 760 C C . GLY A 1 97 ? 2.805 23.381 5.462 1.00 55.84 97 GLY A C 1
ATOM 761 O O . GLY A 1 97 ? 2.002 22.496 5.737 1.00 55.84 97 GLY A O 1
ATOM 762 N N . LEU A 1 98 ? 3.832 23.134 4.631 1.00 42.03 98 LEU A N 1
ATOM 763 C CA . LEU A 1 98 ? 4.111 21.864 3.907 1.00 42.03 98 LEU A CA 1
ATOM 764 C C . LEU A 1 98 ? 4.305 20.606 4.794 1.00 42.03 98 LEU A C 1
ATOM 766 O O . LEU A 1 98 ? 4.600 19.529 4.272 1.00 42.03 98 LEU A O 1
ATOM 770 N N . HIS A 1 99 ? 4.175 20.740 6.114 1.00 39.78 99 HIS A N 1
ATOM 771 C CA . HIS A 1 99 ? 4.427 19.701 7.110 1.00 39.78 99 HIS A CA 1
ATOM 772 C C . HIS A 1 99 ? 3.274 19.522 8.108 1.00 39.78 99 HIS A C 1
ATOM 774 O O . HIS A 1 99 ? 3.501 19.016 9.206 1.00 39.78 99 HIS A O 1
ATOM 780 N N . ALA A 1 100 ? 2.047 19.898 7.731 1.00 41.19 100 ALA A N 1
ATOM 781 C CA . ALA A 1 100 ? 0.858 19.580 8.516 1.00 41.19 100 ALA A CA 1
ATOM 782 C C . ALA A 1 100 ? 0.814 18.072 8.864 1.00 41.19 100 ALA A C 1
ATOM 784 O O . ALA A 1 100 ? 0.890 17.242 7.949 1.00 41.19 100 ALA A O 1
ATOM 785 N N . PRO A 1 101 ? 0.707 17.694 10.154 1.00 44.62 101 PRO A N 1
ATOM 786 C CA . PRO A 1 101 ? 0.463 16.314 10.534 1.00 44.62 101 PRO A CA 1
ATOM 787 C C . PRO A 1 101 ? -0.956 15.912 10.099 1.00 44.62 101 PRO A C 1
ATOM 789 O O . PRO A 1 101 ? -1.940 16.351 10.683 1.00 44.62 101 PRO A O 1
ATOM 792 N N . GLU A 1 102 ? -0.989 15.067 9.066 1.00 59.72 102 GLU A N 1
ATOM 793 C CA . GLU A 1 102 ? -2.016 14.076 8.707 1.00 59.72 102 GLU A CA 1
ATOM 794 C C . GLU A 1 102 ? -3.388 14.546 8.181 1.00 59.72 102 GLU A C 1
ATOM 796 O O . GLU A 1 102 ? -3.979 15.545 8.587 1.00 59.72 102 GLU A O 1
ATOM 801 N N . PRO A 1 103 ? -3.949 13.739 7.268 1.00 58.75 103 PRO A N 1
ATOM 802 C CA . PRO A 1 103 ? -5.150 13.033 7.673 1.00 58.75 103 PRO A CA 1
ATOM 803 C C . PRO A 1 103 ? -4.981 11.555 7.346 1.00 58.75 103 PRO A C 1
ATOM 805 O O . PRO A 1 103 ? -5.070 11.152 6.184 1.00 58.75 103 PRO A O 1
ATOM 808 N N . GLU A 1 104 ? -4.749 10.734 8.366 1.00 69.12 104 GLU A N 1
ATOM 809 C CA . GLU A 1 104 ? -5.155 9.343 8.243 1.00 69.12 104 GLU A CA 1
ATOM 810 C C . GLU A 1 104 ? -6.654 9.350 7.947 1.00 69.12 104 GLU A C 1
ATOM 812 O O . GLU A 1 104 ? -7.452 9.931 8.690 1.00 69.12 104 GLU A O 1
ATOM 817 N N . ILE A 1 105 ? -7.042 8.781 6.814 1.00 86.44 105 ILE A N 1
ATOM 818 C CA . ILE A 1 105 ? -8.448 8.638 6.464 1.00 86.44 105 ILE A CA 1
ATOM 819 C C . ILE A 1 105 ? -8.860 7.211 6.780 1.00 86.44 105 ILE A C 1
ATOM 821 O O . ILE A 1 105 ? -8.145 6.259 6.481 1.00 86.44 105 ILE A O 1
ATOM 825 N N . ASN A 1 106 ? -10.034 7.051 7.378 1.00 88.06 106 ASN A N 1
ATOM 826 C CA . ASN A 1 106 ? -10.654 5.741 7.440 1.00 88.06 106 ASN A CA 1
ATOM 827 C C . ASN A 1 106 ? -11.403 5.505 6.123 1.00 88.06 106 ASN A C 1
ATOM 829 O O . ASN A 1 106 ? -12.387 6.192 5.840 1.00 88.06 106 ASN A O 1
ATOM 833 N N . HIS A 1 107 ? -10.932 4.553 5.320 1.00 90.69 107 HIS A N 1
ATOM 834 C CA . HIS A 1 107 ? -11.571 4.141 4.073 1.00 90.69 107 HIS A CA 1
ATOM 835 C C . HIS A 1 107 ? -12.065 2.704 4.206 1.00 90.69 107 HIS A C 1
ATOM 837 O O . HIS A 1 107 ? -11.275 1.765 4.274 1.00 90.69 107 HIS A O 1
ATOM 843 N N . ARG A 1 108 ? -13.390 2.526 4.271 1.00 88.88 108 ARG A N 1
ATOM 844 C CA . ARG A 1 108 ? -14.048 1.213 4.429 1.00 88.88 108 ARG A CA 1
ATOM 845 C C . ARG A 1 108 ? -13.494 0.371 5.592 1.00 88.88 108 ARG A C 1
ATOM 847 O O . ARG A 1 108 ? -13.322 -0.836 5.456 1.00 88.88 108 ARG A O 1
ATOM 854 N N . GLY A 1 109 ? -13.206 1.002 6.730 1.00 88.00 109 GLY A N 1
ATOM 855 C CA . GLY A 1 109 ? -12.675 0.321 7.913 1.00 88.00 109 GLY A CA 1
ATOM 856 C C . GLY A 1 109 ? -11.157 0.122 7.908 1.00 88.00 109 GLY A C 1
ATOM 857 O O . GLY A 1 109 ? -10.634 -0.416 8.881 1.00 88.00 109 GLY A O 1
ATOM 858 N N . VAL A 1 110 ? -10.450 0.565 6.865 1.00 93.69 110 VAL A N 1
ATOM 859 C CA . VAL A 1 110 ? -8.985 0.525 6.760 1.00 93.69 110 VAL A CA 1
ATOM 860 C C . VAL A 1 110 ? -8.415 1.918 7.008 1.00 93.69 110 VAL A C 1
ATOM 862 O O . VAL A 1 110 ? -8.923 2.901 6.465 1.00 93.69 110 VAL A O 1
ATOM 865 N N . VAL A 1 111 ? -7.356 2.016 7.810 1.00 93.81 111 VAL A N 1
ATOM 866 C CA . VAL A 1 111 ? -6.630 3.278 8.006 1.00 93.81 111 VAL A CA 1
ATOM 867 C C . VAL A 1 111 ? -5.715 3.522 6.806 1.00 93.81 111 VAL A C 1
ATOM 869 O O . VAL A 1 111 ? -4.864 2.697 6.494 1.00 93.81 111 VAL A O 1
ATOM 872 N N . VAL A 1 112 ? -5.889 4.645 6.120 1.00 93.56 112 VAL A N 1
ATOM 873 C CA . VAL A 1 112 ? -5.085 5.038 4.960 1.00 93.56 112 VAL A CA 1
ATOM 874 C C . VAL A 1 112 ? -4.304 6.289 5.320 1.00 93.56 112 VAL A C 1
ATOM 876 O O . VAL A 1 112 ? -4.899 7.342 5.561 1.00 93.56 112 VAL A O 1
ATOM 879 N N . SER A 1 113 ? -2.979 6.208 5.322 1.00 89.31 113 SER A N 1
ATOM 880 C CA . SER A 1 113 ? -2.134 7.353 5.663 1.00 89.31 113 SER A CA 1
ATOM 881 C C . SER A 1 113 ? -0.900 7.454 4.772 1.00 89.31 113 SER A C 1
ATOM 883 O O . SER A 1 113 ? -0.475 6.510 4.114 1.00 89.31 113 SER A O 1
ATOM 885 N N . SER A 1 114 ? -0.342 8.654 4.648 1.00 85.00 114 SER A N 1
ATOM 886 C CA . SER A 1 114 ? 0.876 8.869 3.862 1.00 85.00 114 SER A CA 1
ATOM 887 C C . SER A 1 114 ? 1.783 9.855 4.564 1.00 85.00 114 SER A C 1
ATOM 889 O O . SER A 1 114 ? 1.309 10.769 5.238 1.00 85.00 114 SER A O 1
ATOM 891 N N . ARG A 1 115 ? 3.094 9.707 4.361 1.00 77.50 115 ARG A N 1
ATOM 892 C CA . ARG A 1 115 ? 4.117 10.510 5.044 1.00 77.50 115 ARG A CA 1
ATOM 893 C C . ARG A 1 115 ? 3.895 12.027 4.979 1.00 77.50 115 ARG A C 1
ATOM 895 O O . ARG A 1 115 ? 4.225 12.720 5.934 1.00 77.50 115 ARG A O 1
ATOM 902 N N . TYR A 1 116 ? 3.404 12.542 3.850 1.00 75.12 116 TYR A N 1
ATOM 903 C CA . TYR A 1 116 ? 3.119 13.972 3.656 1.00 75.12 116 TYR A CA 1
ATOM 904 C C . TYR A 1 116 ? 1.624 14.275 3.479 1.00 75.12 116 TYR A C 1
ATOM 906 O O . TYR A 1 116 ? 1.283 15.367 3.034 1.00 75.12 116 TYR A O 1
ATOM 914 N N . GLY A 1 117 ? 0.727 13.317 3.743 1.00 63.12 117 GLY A N 1
ATOM 915 C CA . GLY A 1 117 ? -0.717 13.524 3.563 1.00 63.12 117 GLY A CA 1
ATOM 916 C C . GLY A 1 117 ? -1.128 13.862 2.121 1.00 63.12 117 GLY A C 1
ATOM 917 O O . GLY A 1 117 ? -2.101 14.581 1.908 1.00 63.12 117 GLY A O 1
ATOM 918 N N . SER A 1 118 ? -0.380 13.391 1.117 1.00 74.50 118 SER A N 1
ATOM 919 C CA . SER A 1 118 ? -0.622 13.738 -0.290 1.00 74.50 118 SER A CA 1
ATOM 920 C C . SER A 1 118 ? -1.977 13.202 -0.754 1.00 74.50 118 SER A C 1
ATOM 922 O O . SER A 1 118 ? -2.162 11.988 -0.845 1.00 74.50 118 SER A O 1
ATOM 924 N N . SER A 1 119 ? -2.909 14.088 -1.123 1.00 75.00 119 SER A N 1
ATOM 925 C CA . SER A 1 119 ? -4.258 13.691 -1.562 1.00 75.00 119 SER A CA 1
ATOM 926 C C . SER A 1 119 ? -4.241 12.715 -2.740 1.00 75.00 119 SER A C 1
ATOM 928 O O . SER A 1 119 ? -5.094 11.837 -2.818 1.00 75.00 119 SER A O 1
ATOM 930 N N . ARG A 1 120 ? -3.251 12.829 -3.637 1.00 76.44 120 ARG A N 1
ATOM 931 C CA . ARG A 1 120 ? -3.076 11.890 -4.753 1.00 76.44 120 ARG A CA 1
ATOM 932 C C . ARG A 1 120 ? -2.728 10.485 -4.262 1.00 76.44 120 ARG A C 1
ATOM 934 O O . ARG A 1 120 ? -3.289 9.523 -4.761 1.00 76.44 120 ARG A O 1
ATOM 941 N N . GLU A 1 121 ? -1.830 10.371 -3.288 1.00 83.56 121 GLU A N 1
ATOM 942 C CA . GLU A 1 121 ? -1.411 9.075 -2.738 1.00 83.56 121 GLU A CA 1
ATOM 943 C C . GLU A 1 121 ? -2.541 8.431 -1.931 1.00 83.56 121 GLU A C 1
ATOM 945 O O . GLU A 1 121 ? -2.806 7.240 -2.079 1.00 83.56 121 GLU A O 1
ATOM 950 N N . LEU A 1 122 ? -3.258 9.231 -1.134 1.00 87.44 122 LEU A N 1
ATOM 951 C CA . LEU A 1 122 ? -4.443 8.778 -0.403 1.00 87.44 122 LEU A CA 1
ATOM 952 C C . LEU A 1 122 ? -5.525 8.250 -1.359 1.00 87.44 122 LEU A C 1
ATOM 954 O O . LEU A 1 122 ? -6.116 7.200 -1.102 1.00 87.44 122 LEU A O 1
ATOM 958 N N . ALA A 1 123 ? -5.751 8.935 -2.486 1.00 88.81 123 ALA A N 1
ATOM 959 C CA . ALA A 1 123 ? -6.695 8.493 -3.511 1.00 88.81 123 ALA A CA 1
ATOM 960 C C . ALA A 1 123 ? -6.256 7.181 -4.184 1.00 88.81 123 ALA A C 1
ATOM 962 O O . ALA A 1 123 ? -7.085 6.286 -4.367 1.00 88.81 123 ALA A O 1
ATOM 963 N N . THR A 1 124 ? -4.966 7.029 -4.506 1.00 91.25 124 THR A N 1
ATOM 964 C CA . THR A 1 124 ? -4.435 5.774 -5.062 1.00 91.25 124 THR A CA 1
ATOM 965 C C . THR A 1 124 ? -4.610 4.615 -4.082 1.00 91.25 124 THR A C 1
ATOM 967 O O . THR A 1 124 ? -5.157 3.585 -4.460 1.00 91.25 124 THR A O 1
ATOM 970 N N . MET A 1 125 ? -4.226 4.785 -2.813 1.00 94.62 125 MET A N 1
ATOM 971 C CA . MET A 1 125 ? -4.399 3.742 -1.792 1.00 94.62 125 MET A CA 1
ATOM 972 C C . MET A 1 125 ? -5.872 3.376 -1.584 1.00 94.62 125 MET A C 1
ATOM 974 O O . MET A 1 125 ? -6.205 2.198 -1.497 1.00 94.62 125 MET A O 1
ATOM 978 N N . SER A 1 126 ? -6.771 4.363 -1.585 1.00 94.44 126 SER A N 1
ATOM 979 C CA . SER A 1 126 ? -8.217 4.110 -1.505 1.00 94.44 126 SER A CA 1
ATOM 980 C C . SER A 1 126 ? -8.722 3.306 -2.708 1.00 94.44 126 SER A C 1
ATOM 982 O O . SER A 1 126 ? -9.512 2.382 -2.538 1.00 94.44 126 SER A O 1
ATOM 984 N N . SER A 1 127 ? -8.205 3.593 -3.907 1.00 95.25 127 SER A N 1
ATOM 985 C CA . SER A 1 127 ? -8.548 2.857 -5.131 1.00 95.25 127 SER A CA 1
ATOM 986 C C . SER A 1 127 ? -8.046 1.410 -5.091 1.00 95.25 127 SER A C 1
ATOM 988 O O . SER A 1 127 ? -8.763 0.505 -5.512 1.00 95.25 127 SER A O 1
ATOM 990 N N . ILE A 1 128 ? -6.849 1.171 -4.538 1.00 95.69 128 ILE A N 1
ATOM 991 C CA . ILE A 1 128 ? -6.322 -0.186 -4.313 1.00 95.69 128 ILE A CA 1
ATOM 992 C C . ILE A 1 128 ? -7.269 -0.954 -3.385 1.00 95.69 128 ILE A C 1
ATOM 994 O O . ILE A 1 128 ? -7.675 -2.073 -3.692 1.00 95.69 128 ILE A O 1
ATOM 998 N N . LEU A 1 129 ? -7.682 -0.335 -2.275 1.00 95.88 129 LEU A N 1
ATOM 999 C CA . LEU A 1 129 ? -8.621 -0.950 -1.337 1.00 95.88 129 LEU A CA 1
ATOM 1000 C C . LEU A 1 129 ? -10.003 -1.200 -1.957 1.00 95.88 129 LEU A C 1
ATOM 1002 O O . LEU A 1 129 ? -10.621 -2.220 -1.654 1.00 95.88 129 LEU A O 1
ATOM 1006 N N . ASP A 1 130 ? -10.496 -0.304 -2.814 1.00 95.19 130 ASP A N 1
ATOM 1007 C CA . ASP A 1 130 ? -11.778 -0.471 -3.510 1.00 95.19 130 ASP A CA 1
ATOM 1008 C C . ASP A 1 130 ? -11.761 -1.646 -4.500 1.00 95.19 130 ASP A C 1
ATOM 1010 O O . ASP A 1 130 ? -12.790 -2.301 -4.674 1.00 95.19 130 ASP A O 1
ATOM 1014 N N . ALA A 1 131 ? -10.608 -1.940 -5.107 1.00 95.00 131 ALA A N 1
ATOM 1015 C CA . ALA A 1 131 ? -10.433 -3.068 -6.021 1.00 95.00 131 ALA A CA 1
ATOM 1016 C C . ALA A 1 131 ? -10.297 -4.422 -5.300 1.00 95.00 131 ALA A C 1
ATOM 1018 O O . ALA A 1 131 ? -10.592 -5.465 -5.886 1.00 95.00 131 ALA A O 1
ATOM 1019 N N . LEU A 1 132 ? -9.904 -4.427 -4.021 1.00 92.69 132 LEU A N 1
ATOM 1020 C CA . LEU A 1 132 ? -9.861 -5.652 -3.228 1.00 92.69 132 LEU A CA 1
ATOM 1021 C C . LEU A 1 132 ? -11.281 -6.173 -2.934 1.00 92.69 132 LEU A C 1
ATOM 1023 O O . LEU A 1 132 ? -12.137 -5.400 -2.495 1.00 92.69 132 LEU A O 1
ATOM 1027 N N . PRO A 1 133 ? -11.538 -7.487 -3.064 1.00 89.31 133 PRO A N 1
ATOM 1028 C CA . PRO A 1 133 ? -12.725 -8.132 -2.515 1.00 89.31 133 PRO A CA 1
ATOM 1029 C C . PRO A 1 133 ? -12.869 -7.884 -1.012 1.00 89.31 133 PRO A C 1
ATOM 1031 O O . PRO A 1 133 ? -11.876 -7.876 -0.281 1.00 89.31 133 PRO A O 1
ATOM 1034 N N . ASP A 1 134 ? -14.111 -7.791 -0.530 1.00 88.88 134 ASP A N 1
ATOM 1035 C CA . ASP A 1 134 ? -14.410 -7.495 0.880 1.00 88.88 134 ASP A CA 1
ATOM 1036 C C . ASP A 1 134 ? -13.694 -8.459 1.841 1.00 88.88 134 ASP A C 1
ATOM 1038 O O . ASP A 1 134 ? -13.050 -8.025 2.789 1.00 88.88 134 ASP A O 1
ATOM 1042 N N . ARG A 1 135 ? -13.656 -9.761 1.518 1.00 88.50 135 ARG A N 1
ATOM 1043 C CA . ARG A 1 135 ? -12.958 -10.781 2.325 1.00 88.50 135 ARG A CA 1
ATOM 1044 C C . ARG A 1 135 ? -11.458 -10.512 2.512 1.00 88.50 135 ARG A C 1
ATOM 1046 O O . ARG A 1 135 ? -10.901 -10.942 3.523 1.00 88.50 135 ARG A O 1
ATOM 1053 N N . ALA A 1 136 ? -10.799 -9.889 1.536 1.00 90.38 136 ALA A N 1
ATOM 1054 C CA . ALA A 1 136 ? -9.397 -9.494 1.645 1.00 90.38 136 ALA A CA 1
ATOM 1055 C C . ALA A 1 136 ? -9.274 -8.154 2.383 1.00 90.38 136 ALA A C 1
ATOM 1057 O O . ALA A 1 136 ? -8.474 -8.035 3.308 1.00 90.38 136 ALA A O 1
ATOM 1058 N N . ARG A 1 137 ? -10.123 -7.178 2.038 1.00 94.88 137 ARG A N 1
ATOM 1059 C CA . ARG A 1 137 ? -10.121 -5.836 2.640 1.00 94.88 137 ARG A CA 1
ATOM 1060 C C . ARG A 1 137 ? -10.392 -5.855 4.146 1.00 94.88 137 ARG A C 1
ATOM 1062 O O . ARG A 1 137 ? -9.680 -5.194 4.895 1.00 94.88 137 ARG A O 1
ATOM 1069 N N . ASP A 1 138 ? -11.340 -6.671 4.605 1.00 93.25 138 ASP A N 1
ATOM 1070 C CA . ASP A 1 138 ? -11.713 -6.808 6.025 1.00 93.25 138 ASP A CA 1
ATOM 1071 C C . ASP A 1 138 ? -10.553 -7.297 6.909 1.00 93.25 138 ASP A C 1
ATOM 1073 O O . ASP A 1 138 ? -10.586 -7.181 8.137 1.00 93.25 138 ASP A O 1
ATOM 1077 N N . ARG A 1 139 ? -9.487 -7.819 6.299 1.00 96.19 139 ARG A N 1
ATOM 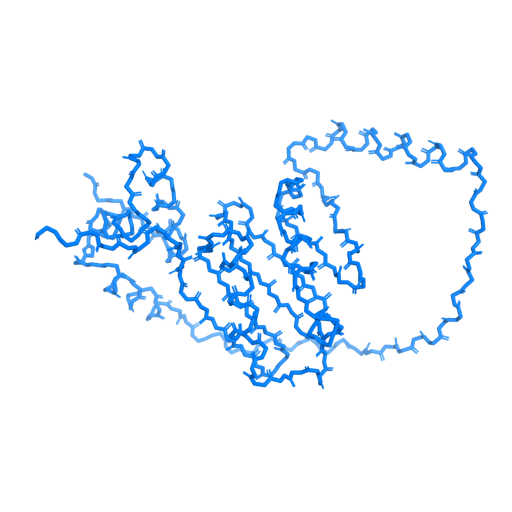1078 C CA . ARG A 1 139 ? -8.278 -8.277 6.990 1.00 96.19 139 ARG A CA 1
ATOM 1079 C C . ARG A 1 139 ? -7.223 -7.189 7.109 1.00 96.19 139 ARG A C 1
ATOM 1081 O O . ARG A 1 139 ? -6.353 -7.319 7.954 1.00 96.19 139 ARG A O 1
ATOM 1088 N N . ILE A 1 140 ? -7.303 -6.122 6.319 1.00 96.94 140 ILE A N 1
ATOM 1089 C CA . ILE A 1 140 ? -6.291 -5.061 6.272 1.00 96.94 140 ILE A CA 1
ATOM 1090 C C . ILE A 1 140 ? -6.576 -4.006 7.335 1.00 96.94 140 ILE A C 1
ATOM 1092 O O . ILE A 1 140 ? -7.588 -3.307 7.269 1.00 96.94 140 ILE A O 1
ATOM 1096 N N . GLU A 1 141 ? -5.689 -3.877 8.311 1.00 96.25 141 GLU A N 1
ATOM 1097 C CA . GLU A 1 141 ? -5.766 -2.850 9.348 1.00 96.25 141 GLU A CA 1
ATOM 1098 C C . GLU A 1 141 ? -5.451 -1.466 8.780 1.00 96.25 141 GLU A C 1
ATOM 1100 O O . GLU A 1 141 ? -6.238 -0.529 8.954 1.00 96.25 141 GLU A O 1
ATOM 1105 N N . SER A 1 142 ? -4.339 -1.358 8.054 1.00 95.94 142 SER A N 1
ATOM 1106 C CA . SER A 1 142 ? -3.893 -0.099 7.472 1.00 95.94 142 SER A CA 1
ATOM 1107 C C . SER A 1 142 ? -3.134 -0.284 6.161 1.00 95.94 142 SER A C 1
ATOM 1109 O O . SER A 1 142 ? -2.578 -1.344 5.874 1.00 95.94 142 SER A O 1
ATOM 1111 N N . ILE A 1 143 ? -3.113 0.780 5.363 1.00 96.25 143 ILE A N 1
ATOM 1112 C CA . ILE A 1 143 ? -2.206 0.957 4.236 1.00 96.25 143 ILE A CA 1
ATOM 1113 C C . ILE A 1 143 ? -1.527 2.319 4.367 1.00 96.25 143 ILE A C 1
ATOM 1115 O O . ILE A 1 143 ? -2.176 3.353 4.541 1.00 96.25 143 ILE A O 1
ATOM 1119 N N . TRP A 1 144 ? -0.204 2.307 4.286 1.00 93.75 144 TRP A N 1
ATOM 1120 C CA . TRP A 1 144 ? 0.632 3.486 4.424 1.00 93.75 144 TRP A CA 1
ATOM 1121 C C . TRP A 1 144 ? 1.506 3.696 3.190 1.00 93.75 144 TRP A C 1
ATOM 1123 O O . TRP A 1 144 ? 2.027 2.727 2.643 1.00 93.75 144 TRP A O 1
ATOM 1133 N N . CYS A 1 145 ? 1.710 4.950 2.770 1.00 90.81 145 CYS A N 1
ATOM 1134 C CA . CYS A 1 145 ? 2.627 5.301 1.676 1.00 90.81 145 CYS A CA 1
ATOM 1135 C C . CYS A 1 145 ? 3.763 6.248 2.115 1.00 90.81 145 CYS A C 1
ATOM 1137 O O . CYS A 1 145 ? 3.502 7.365 2.588 1.00 90.81 145 CYS A O 1
ATOM 1139 N N . ASP A 1 146 ? 5.030 5.886 1.845 1.00 82.75 146 ASP A N 1
ATOM 1140 C CA . ASP A 1 146 ? 6.145 6.852 1.857 1.00 82.75 146 ASP A CA 1
ATOM 1141 C C . ASP A 1 146 ? 6.085 7.698 0.580 1.00 82.75 146 ASP A C 1
ATOM 1143 O O . ASP A 1 146 ? 6.796 7.463 -0.400 1.00 82.75 146 ASP A O 1
ATOM 1147 N N . SER A 1 147 ? 5.258 8.742 0.595 1.00 66.88 147 SER A N 1
ATOM 1148 C CA . SER A 1 147 ? 5.129 9.690 -0.519 1.00 66.88 147 SER A CA 1
ATOM 1149 C C . SER A 1 147 ? 6.445 10.401 -0.888 1.00 66.88 147 SER A C 1
ATOM 1151 O O . SER A 1 147 ? 6.556 10.967 -1.974 1.00 66.88 147 SER A O 1
ATOM 1153 N N . GLY A 1 148 ? 7.463 10.377 -0.013 1.00 65.81 148 GLY A N 1
ATOM 1154 C CA . GLY A 1 148 ? 8.809 10.870 -0.324 1.00 65.81 148 GLY A CA 1
ATOM 1155 C C . GLY A 1 148 ? 9.616 9.928 -1.223 1.00 65.81 148 GLY A C 1
ATOM 1156 O O . GLY A 1 148 ? 10.474 10.391 -1.981 1.00 65.81 148 GLY A O 1
ATOM 1157 N N . ALA A 1 149 ? 9.327 8.626 -1.164 1.00 64.81 149 ALA A N 1
ATOM 1158 C CA . ALA A 1 149 ? 9.831 7.611 -2.089 1.00 64.81 149 ALA A CA 1
ATOM 1159 C C . ALA A 1 149 ? 8.884 7.398 -3.291 1.00 64.81 149 ALA A C 1
ATOM 1161 O O . ALA A 1 149 ? 9.355 7.051 -4.373 1.00 64.81 149 ALA A O 1
ATOM 1162 N N . GLY A 1 150 ? 7.591 7.709 -3.127 1.00 77.31 150 GLY A N 1
ATOM 1163 C CA . GLY A 1 150 ? 6.528 7.585 -4.130 1.00 77.31 150 GLY A CA 1
ATOM 1164 C C . GLY A 1 150 ? 6.158 6.125 -4.387 1.00 77.31 150 GLY A C 1
ATOM 1165 O O . GLY A 1 150 ? 7.054 5.309 -4.574 1.00 77.31 150 GLY A O 1
ATOM 1166 N N . ALA A 1 151 ? 4.863 5.794 -4.400 1.00 84.56 151 ALA A N 1
ATOM 1167 C CA . ALA A 1 151 ? 4.370 4.425 -4.614 1.00 84.56 151 ALA A CA 1
ATOM 1168 C C . ALA A 1 151 ? 5.111 3.353 -3.779 1.00 84.56 151 ALA A C 1
ATOM 1170 O O . ALA A 1 151 ? 5.490 2.298 -4.280 1.00 84.56 151 ALA A O 1
ATOM 1171 N N . CYS A 1 152 ? 5.407 3.674 -2.519 1.00 91.31 152 CYS A N 1
ATOM 1172 C CA . CYS A 1 152 ? 6.109 2.814 -1.570 1.00 91.31 152 CYS A CA 1
ATOM 1173 C C . CYS A 1 152 ? 5.124 2.478 -0.459 1.00 91.31 152 CYS A C 1
ATOM 1175 O O . CYS A 1 152 ? 4.885 3.328 0.400 1.00 91.31 152 CYS A O 1
ATOM 1177 N N . TYR A 1 153 ? 4.545 1.282 -0.504 1.00 95.00 153 TYR A N 1
ATOM 1178 C CA . TYR A 1 153 ? 3.405 0.907 0.320 1.00 95.00 153 TYR A CA 1
ATOM 1179 C C . TYR A 1 153 ? 3.788 -0.075 1.430 1.00 95.00 153 TYR A C 1
ATOM 1181 O O . TYR A 1 153 ? 4.536 -1.024 1.198 1.00 95.00 153 TYR A O 1
ATOM 1189 N N . THR A 1 154 ? 3.209 0.118 2.611 1.00 96.25 154 THR A N 1
ATOM 1190 C CA . THR A 1 154 ? 3.178 -0.875 3.690 1.00 96.25 154 THR A CA 1
ATOM 1191 C C . THR A 1 154 ? 1.724 -1.172 4.013 1.00 96.25 154 THR A C 1
ATOM 1193 O O . THR A 1 154 ? 0.957 -0.252 4.289 1.00 96.25 154 THR A O 1
ATOM 1196 N N . VAL A 1 155 ? 1.339 -2.441 3.968 1.00 97.25 155 VAL A N 1
ATOM 1197 C CA . VAL A 1 155 ? -0.011 -2.916 4.265 1.00 97.25 155 VAL A CA 1
ATOM 1198 C C . VAL A 1 155 ? 0.048 -3.772 5.521 1.00 97.25 155 VAL A C 1
ATOM 1200 O O . VAL A 1 155 ? 0.651 -4.845 5.514 1.00 97.25 155 VAL A O 1
ATOM 1203 N N . ALA A 1 156 ? -0.584 -3.301 6.592 1.00 97.44 156 ALA A N 1
ATOM 1204 C CA . ALA A 1 156 ? -0.683 -4.044 7.838 1.00 97.44 156 ALA A CA 1
ATOM 1205 C C . ALA A 1 156 ? -1.958 -4.893 7.844 1.00 97.44 156 ALA A C 1
ATOM 1207 O O . ALA A 1 156 ? -3.059 -4.402 7.573 1.00 97.44 156 ALA A O 1
ATOM 1208 N N . ILE A 1 157 ? -1.818 -6.172 8.172 1.00 97.12 157 ILE A N 1
ATOM 1209 C CA . ILE A 1 157 ? -2.921 -7.112 8.345 1.00 97.12 157 ILE A CA 1
ATOM 1210 C C . ILE A 1 157 ? -3.302 -7.158 9.826 1.00 97.12 157 ILE A C 1
ATOM 1212 O O . ILE A 1 157 ? -2.445 -7.184 10.709 1.00 97.12 157 ILE A O 1
ATOM 1216 N N . ARG A 1 158 ? -4.609 -7.193 10.100 1.00 94.81 158 ARG A N 1
ATOM 1217 C CA . ARG A 1 158 ? -5.157 -7.328 11.451 1.00 94.81 158 ARG A CA 1
ATOM 1218 C C . ARG A 1 158 ? -4.602 -8.582 12.140 1.00 94.81 158 ARG A C 1
ATOM 1220 O O . ARG A 1 158 ? -4.413 -9.607 11.475 1.00 94.81 158 ARG A O 1
ATOM 1227 N N . PRO A 1 159 ? -4.445 -8.555 13.476 1.00 90.50 159 PRO A N 1
ATOM 1228 C CA . PRO A 1 159 ? -4.007 -9.716 14.243 1.00 90.50 159 PRO A CA 1
ATOM 1229 C C . PRO A 1 159 ? -4.833 -10.967 13.930 1.00 90.50 159 PRO A C 1
ATOM 1231 O O . PRO A 1 159 ? -6.063 -10.906 13.864 1.00 90.50 159 PRO A O 1
ATOM 1234 N N . ASP A 1 160 ? -4.145 -12.091 13.728 1.00 90.81 160 ASP A N 1
ATOM 1235 C CA . ASP A 1 160 ? -4.735 -13.410 13.459 1.00 90.81 160 ASP A CA 1
ATOM 1236 C C . ASP A 1 160 ? -5.629 -13.473 12.201 1.00 90.81 160 ASP A C 1
ATOM 1238 O O . ASP A 1 160 ? -6.425 -14.399 12.034 1.00 90.81 160 ASP A O 1
ATOM 1242 N N . GLN A 1 161 ? -5.514 -12.492 11.295 1.00 94.25 161 GLN A N 1
ATOM 1243 C CA . GLN A 1 161 ? -6.242 -12.459 10.021 1.00 94.25 161 GLN A CA 1
ATOM 1244 C C . GLN A 1 161 ? -5.351 -12.727 8.802 1.00 94.25 161 GLN A C 1
ATOM 1246 O O . GLN A 1 161 ? -5.832 -12.605 7.670 1.00 94.25 161 GLN A O 1
ATOM 1251 N N . TRP A 1 162 ? -4.097 -13.130 9.004 1.00 95.19 162 TRP A N 1
ATOM 1252 C CA . TRP A 1 162 ? -3.207 -13.524 7.917 1.00 95.19 162 TRP A CA 1
ATOM 1253 C C . TRP A 1 162 ? -3.758 -14.711 7.120 1.00 95.19 162 TRP A C 1
ATOM 1255 O O . TRP A 1 162 ? -4.330 -15.651 7.674 1.00 95.19 162 TRP A O 1
ATOM 1265 N N . LEU A 1 163 ? -3.578 -14.662 5.803 1.00 93.25 163 LEU A N 1
ATOM 1266 C CA . LEU A 1 163 ? -3.790 -15.776 4.884 1.00 93.25 163 LEU A CA 1
ATOM 1267 C C . LEU A 1 163 ? -2.647 -15.754 3.874 1.00 93.25 163 LEU A C 1
ATOM 1269 O O . LEU A 1 163 ? -2.336 -14.692 3.337 1.00 93.25 163 LEU A O 1
ATOM 1273 N N . ASP A 1 164 ? -2.087 -16.920 3.566 1.00 93.00 164 ASP A N 1
ATOM 1274 C CA . ASP A 1 164 ? -0.857 -17.029 2.770 1.00 93.00 164 ASP A CA 1
ATOM 1275 C C . ASP A 1 164 ? -0.955 -16.417 1.366 1.00 93.00 164 ASP A C 1
ATOM 1277 O O . ASP A 1 164 ? 0.048 -15.973 0.823 1.00 93.00 164 ASP A O 1
ATOM 1281 N N . PHE A 1 165 ? -2.158 -16.338 0.788 1.00 90.50 165 PHE A N 1
ATOM 1282 C CA . PHE A 1 165 ? -2.369 -15.739 -0.534 1.00 90.50 165 PHE A CA 1
ATOM 1283 C C . PHE A 1 165 ? -2.546 -14.211 -0.510 1.00 90.50 165 PHE A C 1
ATOM 1285 O O . PHE A 1 165 ? -2.557 -13.590 -1.571 1.00 90.50 165 PHE A O 1
ATOM 1292 N N . LEU A 1 166 ? -2.757 -13.589 0.660 1.00 94.62 166 LEU A N 1
ATOM 1293 C CA . LEU A 1 166 ? -3.047 -12.150 0.736 1.00 94.62 166 LEU A CA 1
ATOM 1294 C C . LEU A 1 166 ? -1.930 -11.282 0.156 1.00 94.62 166 LEU A C 1
ATOM 1296 O O . LEU A 1 166 ? -2.273 -10.360 -0.581 1.00 94.62 166 LEU A O 1
ATOM 1300 N N . PRO A 1 167 ? -0.637 -11.530 0.444 1.00 96.75 167 PRO A N 1
ATOM 1301 C CA . PRO A 1 167 ? 0.429 -10.687 -0.078 1.00 96.75 167 PRO A CA 1
ATOM 1302 C C . PRO A 1 167 ? 0.446 -10.631 -1.604 1.00 96.75 167 PRO A C 1
ATOM 1304 O O . PRO A 1 167 ? 0.434 -9.538 -2.168 1.00 96.75 167 PRO A O 1
ATOM 1307 N N . ASP A 1 168 ? 0.398 -11.789 -2.265 1.00 94.62 168 ASP A N 1
ATOM 1308 C CA . ASP A 1 168 ? 0.402 -11.868 -3.730 1.00 94.62 168 ASP A CA 1
ATOM 1309 C C . ASP A 1 168 ? -0.840 -11.204 -4.324 1.00 94.62 168 ASP A C 1
ATOM 1311 O O . ASP A 1 168 ? -0.753 -10.447 -5.287 1.00 94.62 168 ASP A O 1
ATOM 1315 N N . PHE A 1 169 ? -1.994 -11.396 -3.690 1.00 94.75 169 PHE A N 1
ATOM 1316 C CA . PHE 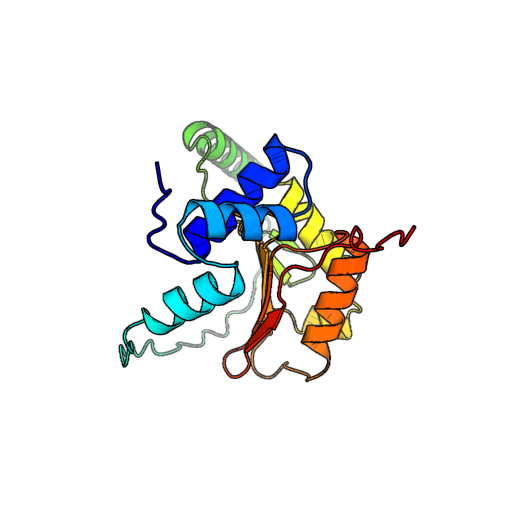A 1 169 ? -3.242 -10.807 -4.155 1.00 94.75 169 PHE A CA 1
ATOM 1317 C C . PHE A 1 169 ? -3.284 -9.277 -3.994 1.00 94.75 169 PHE A C 1
ATOM 1319 O O . PHE A 1 169 ? -3.789 -8.560 -4.864 1.00 94.75 169 PHE A O 1
ATOM 1326 N N . ILE A 1 170 ? -2.714 -8.751 -2.905 1.00 96.50 170 ILE A N 1
ATOM 1327 C CA . ILE A 1 170 ? -2.529 -7.307 -2.697 1.00 96.50 170 ILE A CA 1
ATOM 1328 C C . ILE A 1 170 ? -1.536 -6.756 -3.724 1.00 96.50 170 ILE A C 1
ATOM 1330 O O . ILE A 1 170 ? -1.792 -5.687 -4.284 1.00 96.50 170 ILE A O 1
ATOM 1334 N N . ARG A 1 171 ? -0.448 -7.480 -4.019 1.00 96.44 171 ARG A N 1
ATOM 1335 C CA . ARG A 1 171 ? 0.502 -7.116 -5.079 1.00 96.44 171 ARG A CA 1
ATOM 1336 C C . ARG A 1 171 ? -0.195 -7.009 -6.432 1.00 96.44 171 ARG A C 1
ATOM 1338 O O . ARG A 1 171 ? -0.121 -5.951 -7.047 1.00 96.44 171 ARG A O 1
ATOM 1345 N N . GLU A 1 172 ? -0.898 -8.049 -6.869 1.00 94.50 172 GLU A N 1
ATOM 1346 C CA . GLU A 1 172 ? -1.604 -8.070 -8.161 1.00 94.50 172 GLU A CA 1
ATOM 1347 C C . GLU A 1 172 ? -2.633 -6.939 -8.272 1.00 94.50 172 GLU A C 1
ATOM 1349 O O . GLU A 1 172 ? -2.709 -6.249 -9.290 1.00 94.50 172 GLU A O 1
ATOM 1354 N N . THR A 1 173 ? -3.382 -6.684 -7.196 1.00 95.94 173 THR A N 1
ATOM 1355 C CA . THR A 1 173 ? -4.345 -5.573 -7.150 1.00 95.94 173 THR A CA 1
ATOM 1356 C C . THR A 1 173 ? -3.641 -4.219 -7.236 1.00 95.94 173 THR A C 1
ATOM 1358 O O . THR A 1 173 ? -4.096 -3.321 -7.944 1.00 95.94 173 THR A O 1
ATOM 1361 N N . THR A 1 174 ? -2.509 -4.066 -6.545 1.00 95.00 174 THR A N 1
ATOM 1362 C CA . THR A 1 174 ? -1.703 -2.839 -6.595 1.00 95.00 174 THR A CA 1
ATOM 1363 C C . THR A 1 174 ? -1.167 -2.598 -8.003 1.00 95.00 174 THR A C 1
ATOM 1365 O O . THR A 1 174 ? -1.296 -1.481 -8.498 1.00 95.00 174 THR A O 1
ATOM 1368 N N . MET A 1 175 ? -0.649 -3.634 -8.670 1.00 93.19 175 MET A N 1
ATOM 1369 C CA . MET A 1 175 ? -0.230 -3.563 -10.075 1.00 93.19 175 MET A CA 1
ATOM 1370 C C . MET A 1 175 ? -1.390 -3.101 -10.962 1.00 93.19 175 MET A C 1
ATOM 1372 O O . MET A 1 175 ? -1.292 -2.065 -11.609 1.00 93.19 175 MET A O 1
ATOM 1376 N N . SER A 1 176 ? -2.541 -3.775 -10.885 1.00 91.44 176 SER A N 1
ATOM 1377 C CA . SER A 1 176 ? -3.705 -3.461 -11.723 1.00 91.44 176 SER A CA 1
ATOM 1378 C C . SER A 1 176 ? -4.268 -2.046 -11.528 1.00 91.44 176 SER A C 1
ATOM 1380 O O . SER A 1 176 ? -4.892 -1.519 -12.450 1.00 91.44 176 SER A O 1
ATOM 1382 N N . VAL A 1 177 ? -4.133 -1.452 -10.338 1.00 92.75 177 VAL A N 1
ATOM 1383 C CA . VAL A 1 177 ? -4.725 -0.141 -10.015 1.00 92.75 177 VAL A CA 1
ATOM 1384 C C . VAL A 1 177 ? -3.722 1.000 -10.159 1.00 92.75 177 VAL A C 1
ATOM 1386 O O . VAL A 1 177 ? -4.068 2.067 -10.667 1.00 92.75 177 VAL A O 1
ATOM 1389 N N . ALA A 1 178 ? -2.498 0.807 -9.671 1.00 89.69 178 ALA A N 1
ATOM 1390 C CA . ALA A 1 178 ? -1.474 1.847 -9.623 1.00 89.69 178 ALA A CA 1
ATOM 1391 C C . ALA A 1 178 ? -0.482 1.776 -10.799 1.00 89.69 178 ALA A C 1
ATOM 1393 O O . ALA A 1 178 ? 0.298 2.714 -10.978 1.00 89.69 178 ALA A O 1
ATOM 1394 N N . GLY A 1 179 ? -0.508 0.694 -11.586 1.00 88.69 179 GLY A N 1
ATOM 1395 C CA . GLY A 1 179 ? 0.452 0.408 -12.657 1.00 88.69 179 GLY A CA 1
ATOM 1396 C C . GLY A 1 179 ? 1.842 0.010 -12.151 1.00 88.69 179 GLY A C 1
ATOM 1397 O O . GLY A 1 179 ? 2.786 -0.065 -12.936 1.00 88.69 179 GLY A O 1
ATOM 1398 N N . GLY A 1 180 ? 1.995 -0.167 -10.833 1.00 89.94 180 GLY A N 1
ATOM 1399 C CA . GLY A 1 180 ? 3.257 -0.521 -10.197 1.00 89.94 180 GLY A CA 1
ATOM 1400 C C . GLY A 1 180 ? 3.511 0.108 -8.831 1.00 89.94 180 GLY A C 1
ATOM 1401 O O . GLY A 1 180 ? 2.718 0.896 -8.304 1.00 89.94 180 GLY A O 1
ATOM 1402 N N . PHE A 1 181 ? 4.651 -0.253 -8.248 1.00 91.56 181 PHE A N 1
ATOM 1403 C CA . PHE A 1 181 ? 5.142 0.237 -6.965 1.00 91.56 181 PHE A CA 1
ATOM 1404 C C . PHE A 1 181 ? 6.675 0.200 -6.885 1.00 91.56 181 PHE A C 1
ATOM 1406 O O . PHE A 1 181 ? 7.355 -0.603 -7.515 1.00 91.56 181 PHE A O 1
ATOM 1413 N N . ASN A 1 182 ? 7.248 1.086 -6.070 1.00 90.44 182 ASN A N 1
ATOM 1414 C CA . ASN A 1 182 ? 8.681 1.091 -5.756 1.00 90.44 182 ASN A CA 1
ATOM 1415 C C . ASN A 1 182 ? 9.033 0.126 -4.618 1.00 90.44 182 ASN A C 1
ATOM 1417 O O . ASN A 1 182 ? 10.177 -0.301 -4.498 1.00 90.44 182 ASN A O 1
ATOM 1421 N N . SER A 1 183 ? 8.064 -0.187 -3.766 1.00 92.50 183 SER A N 1
ATOM 1422 C CA . SER A 1 183 ? 8.109 -1.328 -2.857 1.00 92.50 183 SER A CA 1
ATOM 1423 C C . SER A 1 183 ? 6.723 -1.568 -2.292 1.00 92.50 183 SER A C 1
ATOM 1425 O O . SER A 1 183 ? 5.960 -0.617 -2.096 1.00 92.50 183 SER A O 1
ATOM 1427 N N . LEU A 1 184 ? 6.442 -2.821 -1.973 1.00 96.31 184 LEU A N 1
ATOM 1428 C CA . LEU A 1 184 ? 5.238 -3.213 -1.264 1.00 96.31 184 LEU A CA 1
ATOM 1429 C C . LEU A 1 184 ? 5.632 -4.179 -0.152 1.00 96.31 184 LEU A C 1
ATOM 1431 O O . LEU A 1 184 ? 6.224 -5.223 -0.413 1.00 96.31 184 LEU A O 1
ATOM 1435 N N . THR A 1 185 ? 5.294 -3.829 1.081 1.00 97.25 185 THR A N 1
ATOM 1436 C CA . THR A 1 185 ? 5.390 -4.736 2.226 1.00 97.25 185 THR A CA 1
ATOM 1437 C C . THR A 1 185 ? 3.988 -5.098 2.683 1.00 97.25 185 THR A C 1
ATOM 1439 O O . THR A 1 185 ? 3.148 -4.213 2.834 1.00 97.25 185 THR A O 1
ATOM 1442 N N . VAL A 1 186 ? 3.744 -6.381 2.931 1.00 97.62 186 VAL A N 1
ATOM 1443 C CA . VAL A 1 186 ? 2.532 -6.876 3.589 1.00 97.62 186 VAL A CA 1
ATOM 1444 C C . VAL A 1 186 ? 2.957 -7.597 4.858 1.00 97.62 186 VAL A C 1
ATOM 1446 O O . VAL A 1 186 ? 3.756 -8.535 4.798 1.00 97.62 186 VAL A O 1
ATOM 1449 N N . GLU A 1 187 ? 2.458 -7.149 6.005 1.00 96.62 187 GLU A N 1
ATOM 1450 C CA . GLU A 1 187 ? 2.943 -7.624 7.301 1.00 96.62 187 GLU A CA 1
ATOM 1451 C C . GLU A 1 187 ? 1.842 -7.760 8.353 1.00 96.62 187 GLU A C 1
ATOM 1453 O O . GLU A 1 187 ? 0.825 -7.069 8.320 1.00 96.62 187 GLU A O 1
ATOM 1458 N N . ASP A 1 188 ? 2.070 -8.660 9.304 1.00 93.44 188 ASP A N 1
ATOM 1459 C CA . ASP A 1 188 ? 1.440 -8.653 10.620 1.00 93.44 188 ASP A CA 1
ATOM 1460 C C . ASP A 1 188 ? 2.524 -8.867 11.696 1.00 93.44 188 ASP A C 1
ATOM 1462 O O . ASP A 1 188 ? 3.721 -8.764 11.439 1.00 93.44 188 ASP A O 1
ATOM 1466 N N . HIS A 1 189 ? 2.123 -9.165 12.930 1.00 88.56 189 HIS A N 1
ATOM 1467 C CA . HIS A 1 189 ? 3.058 -9.414 14.030 1.00 88.56 189 HIS A CA 1
ATOM 1468 C C . HIS A 1 189 ? 4.002 -10.626 13.850 1.00 88.56 189 HIS A C 1
ATOM 1470 O O . HIS A 1 189 ? 5.018 -10.696 14.542 1.00 88.56 189 HIS A O 1
ATOM 1476 N N . SER A 1 190 ? 3.662 -11.585 12.985 1.00 90.56 190 SER A N 1
ATOM 1477 C CA . SER A 1 190 ? 4.366 -12.864 12.796 1.00 90.56 190 SER A CA 1
ATOM 1478 C C . SER A 1 190 ? 4.858 -13.084 11.359 1.00 90.56 190 SER A C 1
ATOM 1480 O O . SER A 1 190 ? 5.751 -13.901 11.136 1.00 90.56 190 SER A O 1
ATOM 1482 N N . HIS A 1 191 ? 4.301 -12.362 10.390 1.00 94.00 191 HIS A N 1
ATOM 1483 C CA . HIS A 1 191 ? 4.554 -12.515 8.965 1.00 94.00 191 HIS A CA 1
ATOM 1484 C C . HIS A 1 191 ? 5.028 -11.194 8.364 1.00 94.00 191 HIS A C 1
ATOM 1486 O O . HIS A 1 191 ? 4.524 -10.123 8.691 1.00 94.00 191 HIS A O 1
ATOM 1492 N N . HIS A 1 192 ? 5.980 -11.278 7.440 1.00 94.19 192 HIS A N 1
ATOM 1493 C CA . HIS A 1 192 ? 6.494 -10.126 6.710 1.00 94.19 192 HIS A CA 1
ATOM 1494 C C . HIS A 1 192 ? 6.875 -10.565 5.296 1.00 94.19 192 HIS A C 1
ATOM 1496 O O . HIS A 1 192 ? 7.841 -11.311 5.105 1.00 94.19 192 HIS A O 1
ATOM 1502 N N . VAL A 1 193 ? 6.123 -10.090 4.305 1.00 97.31 193 VAL A N 1
ATOM 1503 C CA . VAL A 1 193 ? 6.380 -10.338 2.884 1.00 97.31 193 VAL A CA 1
ATOM 1504 C C . VAL A 1 193 ? 6.737 -9.021 2.213 1.00 97.31 193 VAL A C 1
ATOM 1506 O O . VAL A 1 193 ? 5.983 -8.054 2.280 1.00 97.31 193 VAL A O 1
ATOM 1509 N N . TYR A 1 194 ? 7.903 -8.995 1.573 1.00 96.06 194 TYR A N 1
ATOM 1510 C CA . TYR A 1 194 ? 8.417 -7.842 0.845 1.00 96.06 194 TYR A CA 1
ATOM 1511 C C . TYR A 1 194 ? 8.452 -8.143 -0.648 1.00 96.06 194 TYR A C 1
ATOM 1513 O O . TYR A 1 194 ? 9.006 -9.163 -1.059 1.00 96.06 194 TYR A O 1
ATOM 1521 N N . PHE A 1 195 ? 7.925 -7.218 -1.440 1.00 92.81 195 PHE A N 1
ATOM 1522 C CA . PHE A 1 195 ? 8.015 -7.228 -2.890 1.00 92.81 195 PHE A CA 1
ATOM 1523 C C . PHE A 1 195 ? 8.985 -6.141 -3.362 1.00 92.81 195 PHE A C 1
ATOM 1525 O O . PHE A 1 195 ? 8.880 -4.969 -2.975 1.00 92.81 195 PHE A O 1
ATOM 1532 N N . ASP A 1 196 ? 9.930 -6.557 -4.207 1.00 91.44 196 ASP A N 1
ATOM 1533 C CA . ASP A 1 196 ? 10.823 -5.666 -4.945 1.00 91.44 196 ASP A CA 1
ATOM 1534 C C . ASP A 1 196 ? 10.018 -4.743 -5.891 1.00 91.44 196 ASP A C 1
ATOM 1536 O O . ASP A 1 196 ? 8.863 -5.046 -6.193 1.00 91.44 196 ASP A O 1
ATOM 1540 N N . PRO A 1 197 ? 10.588 -3.604 -6.338 1.00 90.50 197 PRO A N 1
ATOM 1541 C CA . PRO A 1 197 ? 9.917 -2.710 -7.278 1.00 90.50 197 PRO A CA 1
ATOM 1542 C C . PRO A 1 197 ? 9.389 -3.446 -8.513 1.00 90.50 197 PRO A C 1
ATOM 1544 O O . PRO A 1 197 ? 10.118 -4.240 -9.106 1.00 90.50 197 PRO A O 1
ATOM 1547 N N . ASP A 1 198 ? 8.169 -3.115 -8.923 1.00 89.25 198 ASP A N 1
ATOM 1548 C CA . ASP A 1 198 ? 7.456 -3.783 -10.013 1.00 89.25 198 ASP A CA 1
ATOM 1549 C C . ASP A 1 198 ? 6.569 -2.751 -10.725 1.00 89.25 198 ASP A C 1
ATOM 1551 O O . ASP A 1 198 ? 5.817 -2.037 -10.059 1.00 89.25 198 ASP A O 1
ATOM 1555 N N . TRP A 1 199 ? 6.709 -2.589 -12.042 1.00 88.12 199 TRP A N 1
ATOM 1556 C CA . TRP A 1 199 ? 5.977 -1.591 -12.835 1.00 88.12 199 TRP A CA 1
ATOM 1557 C C . TRP A 1 199 ? 5.570 -2.175 -14.192 1.00 88.12 199 TRP A C 1
ATOM 1559 O O . TRP A 1 199 ? 6.374 -2.828 -14.848 1.00 88.12 199 TRP A O 1
ATOM 1569 N N . ASP A 1 200 ? 4.360 -1.854 -14.661 1.00 78.06 200 ASP A N 1
ATOM 1570 C CA . ASP A 1 200 ? 3.789 -2.364 -15.926 1.00 78.06 200 ASP A CA 1
ATOM 1571 C C . ASP A 1 200 ? 4.574 -1.950 -17.196 1.00 78.06 200 ASP A C 1
ATOM 1573 O O . ASP A 1 200 ? 4.291 -2.429 -18.290 1.00 78.06 200 ASP A O 1
ATOM 1577 N N . GLU A 1 201 ? 5.583 -1.078 -17.086 1.00 58.09 201 GLU A N 1
ATOM 1578 C CA . GLU A 1 201 ? 6.443 -0.663 -18.210 1.00 58.09 201 GLU A CA 1
ATOM 1579 C C . GLU A 1 201 ? 7.563 -1.675 -18.552 1.00 58.09 201 GLU A C 1
ATOM 1581 O O . GLU A 1 201 ? 8.382 -1.401 -19.430 1.00 58.09 201 GLU A O 1
ATOM 1586 N N . ASP A 1 202 ? 7.603 -2.846 -17.907 1.00 48.44 202 ASP A N 1
ATOM 1587 C CA . ASP A 1 202 ? 8.635 -3.876 -18.113 1.00 48.44 202 ASP A CA 1
ATOM 1588 C C . ASP A 1 202 ? 8.345 -4.863 -19.278 1.00 48.44 202 ASP A C 1
ATOM 1590 O O . ASP A 1 202 ? 8.993 -5.911 -19.387 1.00 48.44 202 ASP A O 1
ATOM 1594 N N . GLU A 1 203 ? 7.443 -4.538 -20.218 1.00 42.31 203 GLU A N 1
ATOM 1595 C CA . GLU A 1 203 ? 7.420 -5.219 -21.526 1.00 42.31 203 GLU A CA 1
ATOM 1596 C C . GLU A 1 203 ? 8.644 -4.791 -22.356 1.00 42.31 203 GLU A C 1
ATOM 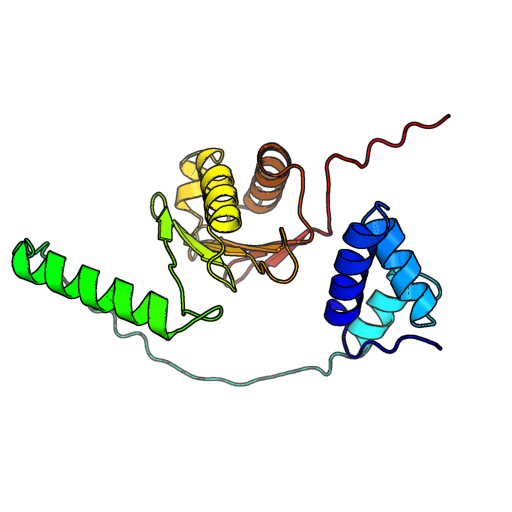1598 O O . GLU A 1 203 ? 8.636 -3.807 -23.099 1.00 42.31 203 GLU A O 1
ATOM 1603 N N . TYR A 1 204 ? 9.729 -5.561 -22.240 1.00 39.97 204 TYR A N 1
ATOM 1604 C CA . TYR A 1 204 ? 10.816 -5.560 -23.214 1.00 39.97 204 TYR A CA 1
ATOM 1605 C C . TYR A 1 204 ? 10.239 -5.812 -24.615 1.00 39.97 204 TYR A C 1
ATOM 1607 O O . TYR A 1 204 ? 9.935 -6.950 -24.974 1.00 39.97 204 TYR A O 1
ATOM 1615 N N . ILE A 1 205 ? 10.158 -4.773 -25.447 1.00 37.50 205 ILE A N 1
ATOM 1616 C CA . ILE A 1 205 ? 10.167 -4.963 -26.898 1.00 37.50 205 ILE A CA 1
ATOM 1617 C C . ILE A 1 205 ? 11.577 -5.451 -27.234 1.00 37.50 205 ILE A C 1
ATOM 1619 O O . ILE A 1 205 ? 12.529 -4.673 -27.281 1.00 37.50 205 ILE A O 1
ATOM 1623 N N . SER A 1 206 ? 11.729 -6.766 -27.370 1.00 40.19 206 SER A N 1
ATOM 1624 C CA . SER A 1 206 ? 12.902 -7.351 -28.005 1.00 40.19 206 SER A CA 1
ATOM 1625 C C . SER A 1 206 ? 12.813 -7.073 -29.505 1.00 40.19 206 SER A C 1
ATOM 1627 O O . SER A 1 206 ? 11.985 -7.689 -30.180 1.00 40.19 206 SER A O 1
ATOM 1629 N N . ASP A 1 207 ? 13.635 -6.149 -29.999 1.00 42.06 207 ASP A N 1
ATOM 1630 C CA . ASP A 1 207 ? 14.008 -6.096 -31.418 1.00 42.06 207 ASP A CA 1
ATOM 1631 C C . ASP A 1 207 ? 15.006 -7.219 -31.755 1.00 42.06 207 ASP A C 1
ATOM 1633 O O . ASP A 1 207 ? 15.912 -7.486 -30.925 1.00 42.06 207 ASP A O 1
#

Secondary structure (DSSP, 8-state):
-PPP-SSHHHHHHHHHHHHHHHT--HHHHHHHHHHHTT-SSHHHHHHHHHTT----------------------PPPPHHHHHHHHHHHHHHHHHSGGG-----EEETTEEEEETT--HHHHHHHHHHHHHS-HHHHTTEEEEEE-TTTSSEEEEEEPTT---TTHHHHHHHHHHHHHSEESEEEEE-SS-EEEE--EETT------

Organism: NCBI:txid185950

Sequence (207 aa):
MTKQYHTLEGLKRAAVKRRKAKGCTHHAALELEARDAGFNDYHDARHAFERRKPDSAMSGLTTGRIFHQGNLEILEMAPKLAAALKHQRDLDIADAGLHAPEPEINHRGVVVSSRYGSSRELATMSSILDALPDRARDRIESIWCDSGAGACYTVAIRPDQWLDFLPDFIRETTMSVAGGFNSLTVEDHSHHVYFDPDWDEDEYISD

Foldseek 3Di:
DQDADPALVSLLLQLLVVCVVPVDDSLVSSQVSCVSNVHNGNVRVVVVRVVPDDDDDDDDDDDDDDDDPDDDDDDDDDPVRVVVVVVVVVVLVVVCPQARDDDQDQQPQETETERRRDPVSSVLVSQLLVQDDPLLNVQWRYWYYDVSSNQAIETEGDPPSDDPCNQVVSQVSSCVRVQWGCKYWYDYPVDIDIDHTDGVVPPPPDD

pLDDT: mean 75.52, std 19.83, range [29.06, 97.62]

Radius of gyration: 20.89 Å; chains: 1; bounding box: 58×45×61 Å